Protein AF-0000000085121665 (afdb_homodimer)

InterPro domains:
  IPR007842 HEPN domain [PF05168] (8-132)
  IPR007842 HEPN domain [PS50910] (10-127)
  IPR007842 HEPN domain [SM00748] (10-127)

Organism: Pyrolobus fumarii (strain DSM 11204 / 1A) (NCBI:txid694429)

Solvent-accessible surface area (backbone atoms only — not comparable to full-atom values): 14598 Å² total; per-residue (Å²): 125,76,73,57,51,37,50,50,28,35,50,50,11,54,51,27,40,52,47,16,56,53,29,46,76,68,69,35,22,34,59,12,24,29,24,15,32,48,14,34,45,30,36,52,48,17,52,44,22,71,74,69,72,46,86,77,83,82,72,58,47,69,62,52,50,51,49,46,30,53,51,29,43,76,70,71,34,52,70,60,22,49,51,53,51,49,52,48,68,76,35,48,69,58,50,55,49,32,50,42,19,42,58,36,46,69,70,42,90,66,79,56,45,67,70,56,22,49,52,40,35,48,52,25,49,52,49,45,52,52,50,51,52,49,51,31,67,74,67,59,57,66,129,127,75,73,58,51,37,48,50,28,34,51,50,10,53,51,28,39,53,48,16,55,53,29,46,76,69,70,35,24,33,60,13,25,30,25,16,30,48,14,35,45,29,37,50,49,16,52,44,22,69,73,68,73,47,86,78,83,80,72,56,47,70,62,51,51,51,49,46,30,52,52,30,44,76,70,70,34,51,71,59,22,49,50,51,50,48,52,48,68,78,37,48,68,60,51,54,50,32,50,42,19,42,57,37,45,67,69,42,88,65,79,55,46,67,68,58,22,50,54,39,34,47,54,23,50,52,48,44,51,53,51,51,53,49,50,30,65,74,68,59,54,67,130

Structure (mmCIF, N/CA/C/O backbone):
data_AF-0000000085121665-model_v1
#
loop_
_entity.id
_entity.type
_entity.pdbx_description
1 polymer 'HEPN domain protein'
#
loop_
_atom_site.group_PDB
_atom_site.id
_atom_site.type_symbol
_atom_site.label_atom_id
_atom_site.label_alt_id
_atom_site.label_comp_id
_atom_site.label_asym_id
_atom_site.label_entity_id
_atom_site.label_seq_id
_atom_site.pdbx_PDB_ins_code
_atom_site.Cartn_x
_atom_site.Cartn_y
_atom_site.Cartn_z
_atom_site.occupancy
_atom_site.B_iso_or_equiv
_atom_site.auth_seq_id
_atom_site.auth_comp_id
_atom_site.auth_asym_id
_atom_site.auth_atom_id
_atom_site.pdbx_PDB_model_num
ATOM 1 N N . MET A 1 1 ? -17.656 -22.031 -1.003 1 43.88 1 MET A N 1
ATOM 2 C CA . MET A 1 1 ? -16.891 -20.875 -0.557 1 43.88 1 MET A CA 1
ATOM 3 C C . MET A 1 1 ? -16.797 -19.828 -1.657 1 43.88 1 MET A C 1
ATOM 5 O O . MET A 1 1 ? -16.625 -20.156 -2.83 1 43.88 1 MET A O 1
ATOM 9 N N . SER A 1 2 ? -17.422 -18.594 -1.619 1 62.03 2 SER A N 1
ATOM 10 C CA . SER A 1 2 ? -17.828 -17.875 -2.814 1 62.03 2 SER A CA 1
ATOM 11 C C . SER A 1 2 ? -16.625 -17.5 -3.676 1 62.03 2 SER A C 1
ATOM 13 O O . SER A 1 2 ? -15.586 -17.094 -3.154 1 62.03 2 SER A O 1
ATOM 15 N N . GLY A 1 3 ? -16.375 -18.281 -4.801 1 80.75 3 GLY A N 1
ATOM 16 C CA . GLY A 1 3 ? -15.398 -18.078 -5.859 1 80.75 3 GLY A CA 1
ATOM 17 C C . GLY A 1 3 ? -15.125 -16.609 -6.152 1 80.75 3 GLY A C 1
ATOM 18 O O . GLY A 1 3 ? -14.188 -16.281 -6.879 1 80.75 3 GLY A O 1
ATOM 19 N N . GLU A 1 4 ? -15.844 -15.75 -5.34 1 90.31 4 GLU A N 1
ATOM 20 C CA . GLU A 1 4 ? -15.781 -14.336 -5.664 1 90.31 4 GLU A CA 1
ATOM 21 C C . GLU A 1 4 ? -14.555 -13.68 -5.035 1 90.31 4 GLU A C 1
ATOM 23 O O . GLU A 1 4 ? -13.906 -12.828 -5.652 1 90.31 4 GLU A O 1
ATOM 28 N N . TYR A 1 5 ? -14.117 -14.172 -3.855 1 93.88 5 TYR A N 1
ATOM 29 C CA . TYR A 1 5 ? -13.039 -13.5 -3.143 1 93.88 5 TYR A CA 1
ATOM 30 C C . TYR A 1 5 ? -11.695 -13.75 -3.824 1 93.88 5 TYR A C 1
ATOM 32 O O . TYR A 1 5 ? -10.977 -12.805 -4.156 1 93.88 5 TYR A O 1
ATOM 40 N N . PRO A 1 6 ? -11.383 -15.008 -4.148 1 95.62 6 PRO A N 1
ATOM 41 C CA . PRO A 1 6 ? -10.117 -15.211 -4.855 1 95.62 6 PRO A CA 1
ATOM 42 C C . PRO A 1 6 ? -10.094 -14.547 -6.23 1 95.62 6 PRO A C 1
ATOM 44 O O . PRO A 1 6 ? -9.031 -14.125 -6.699 1 95.62 6 PRO A O 1
ATOM 47 N N . ARG A 1 7 ? -11.219 -14.477 -6.859 1 96.19 7 ARG A N 1
ATOM 48 C CA . ARG A 1 7 ? -11.297 -13.766 -8.133 1 96.19 7 ARG A CA 1
ATOM 49 C C . ARG A 1 7 ? -10.961 -12.281 -7.953 1 96.19 7 ARG A C 1
ATOM 51 O O . ARG A 1 7 ? -10.266 -11.695 -8.781 1 96.19 7 ARG A O 1
ATOM 58 N N . LEU A 1 8 ? -11.484 -11.719 -6.875 1 96.81 8 LEU A N 1
ATOM 59 C CA . LEU A 1 8 ? -11.203 -10.32 -6.57 1 96.81 8 LEU A CA 1
ATOM 60 C C . LEU A 1 8 ? -9.719 -10.117 -6.285 1 96.81 8 LEU A C 1
ATOM 62 O O . LEU A 1 8 ? -9.117 -9.148 -6.766 1 96.81 8 LEU A O 1
ATOM 66 N N . LEU A 1 9 ? -9.094 -10.977 -5.531 1 96.94 9 LEU A N 1
ATOM 67 C CA . LEU A 1 9 ? -7.664 -10.898 -5.238 1 96.94 9 LEU A CA 1
ATOM 68 C C . LEU A 1 9 ? -6.844 -10.969 -6.523 1 96.94 9 LEU A C 1
ATOM 70 O O . LEU A 1 9 ? -5.895 -10.203 -6.703 1 96.94 9 LEU A O 1
ATOM 74 N N . LYS A 1 10 ? -7.238 -11.875 -7.375 1 97.88 10 LYS A N 1
ATOM 75 C CA . LYS A 1 10 ? -6.547 -12.039 -8.656 1 97.88 10 LYS A CA 1
ATOM 76 C C . LYS A 1 10 ? -6.684 -10.789 -9.516 1 97.88 10 LYS A C 1
ATOM 78 O O . LYS A 1 10 ? -5.707 -10.328 -10.109 1 97.88 10 LYS A O 1
ATOM 83 N N . LYS A 1 11 ? -7.891 -10.32 -9.578 1 97.81 11 LYS A N 1
ATOM 84 C CA . LYS A 1 11 ? -8.133 -9.094 -10.32 1 97.81 11 LYS A CA 1
ATOM 85 C C . LYS A 1 11 ? -7.258 -7.953 -9.805 1 97.81 11 LYS A C 1
ATOM 87 O O . LYS A 1 11 ? -6.625 -7.246 -10.594 1 97.81 11 LYS A O 1
ATOM 92 N N . ARG A 1 12 ? -7.184 -7.734 -8.492 1 98 12 ARG A N 1
ATOM 93 C CA . ARG A 1 12 ? -6.352 -6.703 -7.887 1 98 12 ARG A CA 1
ATOM 94 C C . ARG A 1 12 ? -4.879 -6.934 -8.195 1 98 12 ARG A C 1
ATOM 96 O O . ARG A 1 12 ? -4.148 -5.992 -8.508 1 98 12 ARG A O 1
ATOM 103 N N . ALA A 1 13 ? -4.461 -8.172 -8.109 1 98.31 13 ALA A N 1
ATOM 104 C CA . ALA A 1 13 ? -3.07 -8.516 -8.398 1 98.31 13 ALA A CA 1
ATOM 105 C C . ALA A 1 13 ? -2.678 -8.086 -9.805 1 98.31 13 ALA A C 1
ATOM 107 O O . ALA A 1 13 ? -1.646 -7.441 -10 1 98.31 13 ALA A O 1
ATOM 108 N N . LEU A 1 14 ? -3.516 -8.43 -10.75 1 98.5 14 LEU A N 1
ATOM 109 C CA . LEU A 1 14 ? -3.217 -8.156 -12.156 1 98.5 14 LEU A CA 1
ATOM 110 C C . LEU A 1 14 ? -3.293 -6.656 -12.438 1 98.5 14 LEU A C 1
ATOM 112 O O . LEU A 1 14 ? -2.506 -6.129 -13.227 1 98.5 14 LEU A O 1
ATOM 116 N N . THR A 1 15 ? -4.227 -6.012 -11.797 1 98.44 15 THR A N 1
ATOM 117 C CA . THR A 1 15 ? -4.32 -4.559 -11.914 1 98.44 15 THR A CA 1
ATOM 118 C C . THR A 1 15 ? -3.072 -3.891 -11.344 1 98.44 15 THR A C 1
ATOM 120 O O . THR A 1 15 ? -2.545 -2.947 -11.938 1 98.44 15 THR A O 1
ATOM 123 N N . MET A 1 16 ? -2.572 -4.375 -10.219 1 98.44 16 MET A N 1
ATOM 124 C CA . MET A 1 16 ? -1.386 -3.809 -9.578 1 98.44 16 MET A CA 1
ATOM 125 C C . MET A 1 16 ? -0.135 -4.098 -10.406 1 98.44 16 MET A C 1
ATOM 127 O O . MET A 1 16 ? 0.784 -3.281 -10.453 1 98.44 16 MET A O 1
ATOM 131 N N . LEU A 1 17 ? -0.1 -5.23 -11.047 1 98.75 17 LEU A N 1
ATOM 132 C CA . LEU A 1 17 ? 1.012 -5.531 -11.945 1 98.75 17 LEU A CA 1
ATOM 133 C C . LEU A 1 17 ? 1.041 -4.562 -13.117 1 98.75 17 LEU A C 1
ATOM 135 O O . LEU A 1 17 ? 2.1 -4.031 -13.469 1 98.75 17 LEU A O 1
ATOM 139 N N . GLU A 1 18 ? -0.11 -4.371 -13.688 1 98.69 18 GLU A N 1
ATOM 140 C CA . GLU A 1 18 ? -0.215 -3.42 -14.789 1 98.69 18 GLU A CA 1
ATOM 141 C C . GLU A 1 18 ? 0.215 -2.021 -14.352 1 98.69 18 GLU A C 1
ATOM 143 O O . GLU A 1 18 ? 0.945 -1.338 -15.07 1 98.69 18 GLU A O 1
ATOM 148 N N . LEU A 1 19 ? -0.242 -1.627 -13.219 1 98.69 19 LEU A N 1
ATOM 149 C CA . LEU A 1 19 ? 0.129 -0.316 -12.695 1 98.69 19 LEU A CA 1
ATOM 150 C C . LEU A 1 19 ? 1.634 -0.231 -12.461 1 98.69 19 LEU A C 1
ATOM 152 O O . LEU A 1 19 ? 2.26 0.783 -12.781 1 98.69 19 LEU A O 1
ATOM 156 N N . ALA A 1 20 ? 2.229 -1.242 -11.898 1 98.81 20 ALA A N 1
ATOM 157 C CA . ALA A 1 20 ? 3.67 -1.263 -11.664 1 98.81 20 ALA A CA 1
ATOM 158 C C . ALA A 1 20 ? 4.438 -1.044 -12.961 1 98.81 20 ALA A C 1
ATOM 160 O O . ALA A 1 20 ? 5.414 -0.29 -12.992 1 98.81 20 ALA A O 1
ATOM 161 N N . GLU A 1 21 ? 3.998 -1.721 -13.984 1 98.81 21 GLU A N 1
ATOM 162 C CA . GLU A 1 21 ? 4.637 -1.586 -15.289 1 98.81 21 GLU A CA 1
ATOM 163 C C . GLU A 1 21 ? 4.535 -0.156 -15.805 1 98.81 21 GLU A C 1
ATOM 165 O O . GLU A 1 21 ? 5.508 0.393 -16.328 1 98.81 21 GLU A O 1
ATOM 170 N N . ARG A 1 22 ? 3.406 0.393 -15.695 1 98.69 22 ARG A N 1
ATOM 171 C CA . ARG A 1 22 ? 3.197 1.773 -16.125 1 98.69 22 ARG A CA 1
ATOM 172 C C . ARG A 1 22 ? 4.066 2.732 -15.312 1 98.69 22 ARG A C 1
ATOM 174 O O . ARG A 1 22 ? 4.691 3.635 -15.875 1 98.69 22 ARG A O 1
ATOM 181 N N . LEU A 1 23 ? 4.07 2.551 -14.016 1 98.75 23 LEU A N 1
ATOM 182 C CA . LEU A 1 23 ? 4.82 3.424 -13.109 1 98.75 23 LEU A CA 1
ATOM 183 C C . LEU A 1 23 ? 6.316 3.35 -13.406 1 98.75 23 LEU A C 1
ATOM 185 O O . LEU A 1 23 ? 7.023 4.355 -13.297 1 98.75 23 LEU A O 1
ATOM 189 N N . LEU A 1 24 ? 6.785 2.18 -13.781 1 98.75 24 LEU A N 1
ATOM 190 C CA . LEU A 1 24 ? 8.18 2.045 -14.188 1 98.75 24 LEU A CA 1
ATOM 191 C C . LEU A 1 24 ? 8.484 2.928 -15.391 1 98.75 24 LEU A C 1
ATOM 193 O O . LEU A 1 24 ? 9.5 3.629 -15.414 1 98.75 24 LEU A O 1
ATOM 197 N N . ARG A 1 25 ? 7.641 2.918 -16.344 1 98.44 25 ARG A N 1
ATOM 198 C CA . ARG A 1 25 ? 7.812 3.721 -17.547 1 98.44 25 ARG A CA 1
ATOM 199 C C . ARG A 1 25 ? 7.77 5.211 -17.234 1 98.44 25 ARG A C 1
ATOM 201 O O . ARG A 1 25 ? 8.367 6.023 -17.938 1 98.44 25 ARG A O 1
ATOM 208 N N . GLU A 1 26 ? 7.109 5.574 -16.172 1 98.25 26 GLU A N 1
ATOM 209 C CA . GLU A 1 26 ? 6.98 6.961 -15.75 1 98.25 26 GLU A CA 1
ATOM 210 C C . GLU A 1 26 ? 8.094 7.344 -14.773 1 98.25 26 GLU A C 1
ATOM 212 O O . GLU A 1 26 ? 8.047 8.406 -14.156 1 98.25 26 GLU A O 1
ATOM 217 N N . ASN A 1 27 ? 9.039 6.461 -14.539 1 98.19 27 ASN A N 1
ATOM 218 C CA . ASN A 1 27 ? 10.203 6.664 -13.68 1 98.19 27 ASN A CA 1
ATOM 219 C C . ASN A 1 27 ? 9.805 6.82 -12.219 1 98.19 27 ASN A C 1
ATOM 221 O O . ASN A 1 27 ? 10.438 7.57 -11.477 1 98.19 27 ASN A O 1
ATOM 225 N N . LYS A 1 28 ? 8.656 6.266 -11.828 1 98.38 28 LYS A N 1
ATOM 226 C CA 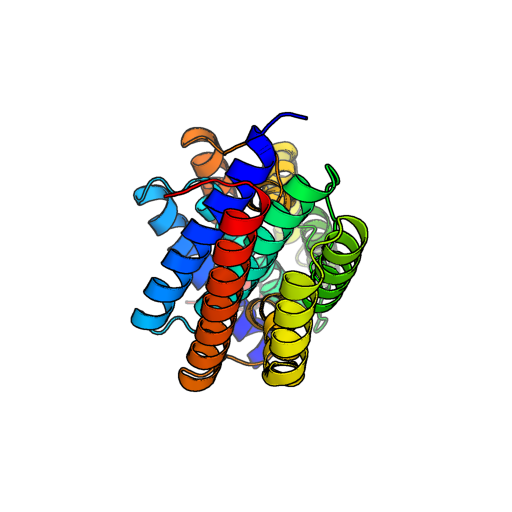. LYS A 1 28 ? 8.227 6.191 -10.43 1 98.38 28 LYS A CA 1
ATOM 227 C C . LYS A 1 28 ? 8.656 4.871 -9.797 1 98.38 28 LYS A C 1
ATOM 229 O O . LYS A 1 28 ? 7.82 3.998 -9.555 1 98.38 28 LYS A O 1
ATOM 234 N N . TYR A 1 29 ? 9.859 4.797 -9.375 1 98.56 29 TYR A N 1
ATOM 235 C CA . TYR A 1 29 ? 10.5 3.521 -9.07 1 98.56 29 TYR A CA 1
ATOM 236 C C . TYR A 1 29 ? 10.008 2.975 -7.73 1 98.56 29 TYR A C 1
ATOM 238 O O . TYR A 1 29 ? 9.758 1.775 -7.598 1 98.56 29 TYR A O 1
ATOM 246 N N . ASP A 1 30 ? 9.867 3.801 -6.699 1 98.25 30 ASP A N 1
ATOM 247 C CA . ASP A 1 30 ? 9.359 3.34 -5.414 1 98.25 30 ASP A CA 1
ATOM 248 C C . ASP A 1 30 ? 7.945 2.775 -5.559 1 98.25 30 ASP A C 1
ATOM 250 O O . ASP A 1 30 ? 7.637 1.715 -5.012 1 98.25 30 ASP A O 1
ATOM 254 N N . LEU A 1 31 ? 7.102 3.477 -6.293 1 98.62 31 LEU A N 1
ATOM 255 C CA . LEU A 1 31 ? 5.73 3.027 -6.512 1 98.62 31 LEU A CA 1
ATOM 256 C C . LEU A 1 31 ? 5.703 1.747 -7.34 1 98.62 31 LEU A C 1
ATOM 258 O O . LEU A 1 31 ? 4.832 0.895 -7.145 1 98.62 31 LEU A O 1
ATOM 262 N N . THR A 1 32 ? 6.664 1.656 -8.289 1 98.75 32 THR A N 1
ATOM 263 C CA . THR A 1 32 ? 6.805 0.419 -9.047 1 98.75 32 THR A CA 1
ATOM 264 C C . THR A 1 32 ? 7.02 -0.768 -8.117 1 98.75 32 THR A C 1
ATOM 266 O O . THR A 1 32 ? 6.324 -1.779 -8.219 1 98.75 32 THR A O 1
ATOM 269 N N . VAL A 1 33 ? 7.922 -0.582 -7.227 1 98.69 33 VAL A N 1
ATOM 270 C CA . VAL A 1 33 ? 8.289 -1.657 -6.312 1 98.69 33 VAL A CA 1
ATOM 271 C C . VAL A 1 33 ? 7.117 -1.983 -5.395 1 98.69 33 VAL A C 1
ATOM 273 O O . VAL A 1 33 ? 6.801 -3.154 -5.172 1 98.69 33 VAL A O 1
ATOM 276 N N . LEU A 1 34 ? 6.422 -0.999 -4.867 1 97.94 34 LEU A N 1
ATOM 277 C CA . LEU A 1 34 ? 5.254 -1.179 -4.008 1 97.94 34 LEU A CA 1
ATOM 278 C C . LEU A 1 34 ? 4.203 -2.039 -4.699 1 97.94 34 LEU A C 1
ATOM 280 O O . LEU A 1 34 ? 3.744 -3.037 -4.137 1 97.94 34 LEU A O 1
ATOM 284 N N . HIS A 1 35 ? 3.932 -1.696 -5.891 1 98.5 35 HIS A N 1
ATOM 285 C CA . HIS A 1 35 ? 2.844 -2.375 -6.586 1 98.5 35 HIS A CA 1
ATOM 286 C C . HIS A 1 35 ? 3.281 -3.748 -7.086 1 98.5 35 HIS A C 1
ATOM 288 O O . HIS A 1 35 ? 2.465 -4.668 -7.18 1 98.5 35 HIS A O 1
ATOM 294 N N . ALA A 1 36 ? 4.578 -3.881 -7.438 1 98.69 36 ALA A N 1
ATOM 295 C CA . ALA A 1 36 ? 5.09 -5.199 -7.793 1 98.69 36 ALA A CA 1
ATOM 296 C C . ALA A 1 36 ? 4.938 -6.18 -6.633 1 98.69 36 ALA A C 1
ATOM 298 O O . ALA A 1 36 ? 4.539 -7.328 -6.832 1 98.69 36 ALA A O 1
ATOM 299 N N . GLU A 1 37 ? 5.277 -5.715 -5.48 1 98.25 37 GLU A N 1
ATOM 300 C CA . GLU A 1 37 ? 5.141 -6.562 -4.301 1 98.25 37 GLU A CA 1
ATOM 301 C C . GLU A 1 37 ? 3.686 -6.969 -4.078 1 98.25 37 GLU A C 1
ATOM 303 O O . GLU A 1 37 ? 3.389 -8.148 -3.881 1 98.25 37 GLU A O 1
ATOM 308 N N . TYR A 1 38 ? 2.756 -5.996 -4.145 1 97.31 38 TYR A N 1
ATOM 309 C CA . TYR A 1 38 ? 1.34 -6.281 -3.943 1 97.31 38 TYR A CA 1
ATOM 310 C C . TYR A 1 38 ? 0.824 -7.25 -5 1 97.31 38 TYR A C 1
ATOM 312 O O . TYR A 1 38 ? 0.054 -8.164 -4.691 1 97.31 38 TYR A O 1
ATOM 320 N N . ALA A 1 39 ? 1.249 -7.016 -6.242 1 98.19 39 ALA A N 1
ATOM 321 C CA . ALA A 1 39 ? 0.798 -7.883 -7.328 1 98.19 39 ALA A CA 1
ATOM 322 C C . ALA A 1 39 ? 1.15 -9.344 -7.051 1 98.19 39 ALA A C 1
ATOM 324 O O . ALA A 1 39 ? 0.287 -10.219 -7.117 1 98.19 39 ALA A O 1
ATOM 325 N N . ALA A 1 40 ? 2.404 -9.57 -6.695 1 98.31 40 ALA A N 1
ATOM 326 C CA . ALA A 1 40 ? 2.877 -10.93 -6.441 1 98.31 40 ALA A CA 1
ATOM 327 C C . ALA A 1 40 ? 2.174 -11.539 -5.23 1 98.31 40 ALA A C 1
ATOM 329 O O . ALA A 1 40 ? 1.711 -12.68 -5.285 1 98.31 40 ALA A O 1
ATOM 330 N N . GLN A 1 41 ? 2.051 -10.828 -4.191 1 97.69 41 GLN A N 1
ATOM 331 C CA . GLN A 1 41 ? 1.448 -11.281 -2.941 1 97.69 41 GLN A CA 1
ATOM 332 C C . GLN A 1 41 ? -0.023 -11.641 -3.139 1 97.69 41 GLN A C 1
ATOM 334 O O . GLN A 1 41 ? -0.474 -12.703 -2.705 1 97.69 41 GLN A O 1
ATOM 339 N N . LEU A 1 42 ? -0.763 -10.766 -3.807 1 97.25 42 LEU A N 1
ATOM 340 C CA . LEU A 1 42 ? -2.205 -10.945 -3.941 1 97.25 42 LEU A CA 1
ATOM 341 C C . LEU A 1 42 ? -2.523 -12.102 -4.887 1 97.25 42 LEU A C 1
ATOM 343 O O . LEU A 1 42 ? -3.5 -12.828 -4.684 1 97.25 42 LEU A O 1
ATOM 347 N N . TYR A 1 43 ? -1.704 -12.258 -5.996 1 98.38 43 TYR A N 1
ATOM 348 C CA . TYR A 1 43 ? -1.928 -13.406 -6.859 1 98.38 43 TYR A CA 1
ATOM 349 C C . TYR A 1 43 ? -1.705 -14.711 -6.094 1 98.38 43 TYR A C 1
ATOM 351 O O . TYR A 1 43 ? -2.494 -15.648 -6.215 1 98.38 43 TYR A O 1
ATOM 359 N N . LEU A 1 44 ? -0.66 -14.734 -5.363 1 98.25 44 LEU A N 1
ATOM 360 C CA . LEU A 1 44 ? -0.331 -15.906 -4.551 1 98.25 44 LEU A CA 1
ATOM 361 C C . LEU A 1 44 ? -1.449 -16.203 -3.561 1 98.25 44 LEU A C 1
ATOM 363 O O . LEU A 1 44 ? -1.866 -17.359 -3.422 1 98.25 44 LEU A O 1
ATOM 367 N N . LYS A 1 45 ? -1.962 -15.234 -2.904 1 97.5 45 LYS A N 1
ATOM 368 C CA . LYS A 1 45 ? -3.043 -15.406 -1.938 1 97.5 45 LYS A CA 1
ATOM 369 C C . LYS A 1 45 ? -4.316 -15.898 -2.621 1 97.5 45 LYS A C 1
ATOM 371 O O . LYS A 1 45 ? -5.07 -16.688 -2.047 1 97.5 45 LYS A O 1
ATOM 376 N N . SER A 1 46 ? -4.562 -15.328 -3.795 1 97.25 46 SER A N 1
ATOM 377 C CA . SER A 1 46 ? -5.707 -15.805 -4.562 1 97.25 46 SER A CA 1
ATOM 378 C C . SER A 1 46 ? -5.625 -17.297 -4.812 1 97.25 46 SER A C 1
ATOM 380 O O . SER A 1 46 ? -6.582 -18.031 -4.559 1 97.25 46 SER A O 1
ATOM 382 N N . LEU A 1 47 ? -4.477 -17.766 -5.266 1 97.31 47 LEU A N 1
ATOM 383 C CA . LEU A 1 47 ? -4.277 -19.172 -5.562 1 97.31 47 LEU A CA 1
ATOM 384 C C . LEU A 1 47 ? -4.391 -20.016 -4.297 1 97.31 47 LEU A C 1
ATOM 386 O O . LEU A 1 47 ? -5.07 -21.047 -4.293 1 97.31 47 LEU A O 1
ATOM 390 N N . LEU A 1 48 ? -3.771 -19.609 -3.223 1 96.88 48 LEU A N 1
ATOM 391 C CA . LEU A 1 48 ? -3.824 -20.328 -1.956 1 96.88 48 LEU A CA 1
ATOM 392 C C . LEU A 1 48 ? -5.258 -20.438 -1.452 1 96.88 48 LEU A C 1
ATOM 394 O O . LEU A 1 48 ? -5.672 -21.484 -0.964 1 96.88 48 LEU A O 1
ATOM 398 N N . TYR A 1 49 ? -5.973 -19.344 -1.547 1 96.5 49 TYR A N 1
ATOM 399 C CA . TYR A 1 49 ? -7.371 -19.359 -1.132 1 96.5 49 TYR A CA 1
ATOM 400 C C . TYR A 1 49 ? -8.164 -20.391 -1.925 1 96.5 49 TYR A C 1
ATOM 402 O O . TYR A 1 49 ? -8.977 -21.125 -1.361 1 96.5 49 TYR A O 1
ATOM 410 N N . ARG A 1 50 ? -7.891 -20.422 -3.193 1 95.5 50 ARG A N 1
ATOM 411 C CA . ARG A 1 50 ? -8.617 -21.375 -4.039 1 95.5 50 ARG A CA 1
ATOM 412 C C . ARG A 1 50 ? -8.258 -22.812 -3.676 1 95.5 50 ARG A C 1
ATOM 414 O O . ARG A 1 50 ? -9.102 -23.703 -3.787 1 95.5 50 ARG A O 1
ATOM 421 N N . LEU A 1 51 ? -7.102 -23 -3.277 1 95.56 51 LEU A N 1
ATOM 422 C CA . LEU A 1 51 ? -6.625 -24.344 -2.967 1 95.56 51 LEU A CA 1
ATOM 423 C C . LEU A 1 51 ? -7.066 -24.766 -1.569 1 95.56 51 LEU A C 1
ATOM 425 O O . LEU A 1 51 ? -7.363 -25.938 -1.336 1 95.56 51 LEU A O 1
ATOM 429 N N . THR A 1 52 ? -7.117 -23.828 -0.628 1 94.62 52 THR A N 1
ATOM 430 C CA . THR A 1 52 ? -7.254 -24.219 0.771 1 94.62 52 THR A CA 1
ATOM 431 C C . THR A 1 52 ? -8.5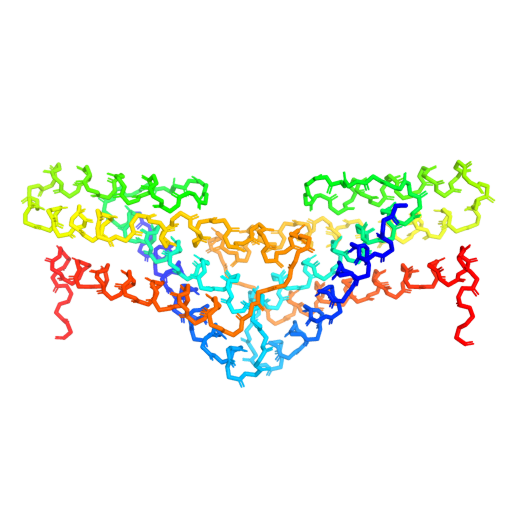86 -23.734 1.342 1 94.62 52 THR A C 1
ATOM 433 O O . THR A 1 52 ? -9.023 -24.219 2.391 1 94.62 52 THR A O 1
ATOM 436 N N . GLY A 1 53 ? -9.18 -22.734 0.712 1 92.94 53 GLY A N 1
ATOM 437 C CA . GLY A 1 53 ? -10.391 -22.109 1.245 1 92.94 53 GLY A CA 1
ATOM 438 C C . GLY A 1 53 ? -10.117 -21.172 2.402 1 92.94 53 GLY A C 1
ATOM 439 O O . GLY A 1 53 ? -11.055 -20.672 3.035 1 92.94 53 GLY A O 1
ATOM 440 N N . GLU A 1 54 ? -8.844 -20.891 2.633 1 91.75 54 GLU A N 1
ATOM 441 C CA . GLU A 1 54 ? -8.461 -20.094 3.793 1 91.75 54 GLU A CA 1
ATOM 442 C C . GLU A 1 54 ? -7.879 -18.75 3.371 1 91.75 54 GLU A C 1
ATOM 444 O O . GLU A 1 54 ? -7.145 -18.672 2.385 1 91.75 54 GLU A O 1
ATOM 449 N N . GLU A 1 55 ? -8.344 -17.781 4.098 1 89.75 55 GLU A N 1
ATOM 450 C CA . GLU A 1 55 ? -7.738 -16.469 3.928 1 89.75 55 GLU A CA 1
ATOM 451 C C . GLU A 1 55 ? -6.43 -16.359 4.703 1 89.75 55 GLU A C 1
ATOM 453 O O . GLU A 1 55 ? -6.367 -16.719 5.879 1 89.75 55 GLU A O 1
ATOM 458 N N . HIS A 1 56 ? -5.453 -16.016 4.074 1 83.31 56 HIS A N 1
ATOM 459 C CA . HIS A 1 56 ? -4.152 -15.875 4.723 1 83.31 56 HIS A CA 1
ATOM 460 C C . HIS A 1 56 ? -3.816 -14.414 4.969 1 83.31 56 HIS A C 1
ATOM 462 O O . HIS A 1 56 ? -3.926 -13.586 4.062 1 83.31 56 HIS A O 1
ATOM 468 N N . ARG A 1 57 ? -3.477 -14.227 6.211 1 77 57 ARG A N 1
ATOM 469 C CA . ARG A 1 57 ? -3.119 -12.875 6.633 1 77 57 ARG A CA 1
ATOM 470 C C . ARG A 1 57 ? -1.608 -12.672 6.605 1 77 57 ARG A C 1
ATOM 472 O O . ARG A 1 57 ? -0.846 -13.633 6.707 1 77 57 ARG A O 1
ATOM 479 N N . GLY A 1 58 ? -1.139 -11.531 6.305 1 74.94 58 GLY A N 1
ATOM 480 C CA . GLY A 1 58 ? 0.278 -11.203 6.281 1 74.94 58 GLY A CA 1
ATOM 481 C C . GLY A 1 58 ? 0.804 -10.93 4.887 1 74.94 58 GLY A C 1
ATOM 482 O O . GLY A 1 58 ? 0.119 -11.195 3.896 1 74.94 58 GLY A O 1
ATOM 483 N N . HIS A 1 59 ? 1.992 -10.438 4.898 1 77.75 59 HIS A N 1
ATOM 484 C CA . HIS A 1 59 ? 2.543 -10 3.621 1 77.75 59 HIS A CA 1
ATOM 485 C C . HIS A 1 59 ? 3.855 -10.711 3.314 1 77.75 59 HIS A C 1
ATOM 487 O O . HIS A 1 59 ? 4.586 -10.32 2.402 1 77.75 59 HIS A O 1
ATOM 493 N N . ASN A 1 60 ? 4.105 -11.805 3.988 1 91.06 60 ASN A N 1
ATOM 494 C CA . ASN A 1 60 ? 5.387 -12.477 3.787 1 91.06 60 ASN A CA 1
ATOM 495 C C . ASN A 1 60 ? 5.328 -13.453 2.611 1 91.06 60 ASN A C 1
ATOM 497 O O . ASN A 1 60 ? 4.957 -14.609 2.777 1 91.06 60 ASN A O 1
ATOM 501 N N . ILE A 1 61 ? 5.855 -13.055 1.498 1 96.75 61 ILE A N 1
ATOM 502 C CA . ILE A 1 61 ? 5.742 -13.758 0.225 1 96.75 61 ILE A CA 1
ATOM 503 C C . ILE A 1 61 ? 6.398 -15.133 0.335 1 96.75 61 ILE A C 1
ATOM 505 O O . ILE A 1 61 ? 5.82 -16.141 -0.09 1 96.75 61 ILE A O 1
ATOM 509 N N . ARG A 1 62 ? 7.59 -15.211 0.933 1 96.44 62 ARG A N 1
ATOM 510 C CA . ARG A 1 62 ? 8.312 -16.469 0.998 1 96.44 62 ARG A CA 1
ATOM 511 C C . ARG A 1 62 ? 7.582 -17.484 1.885 1 96.44 62 ARG A C 1
ATOM 513 O O . ARG A 1 62 ? 7.531 -18.672 1.571 1 96.44 62 ARG A O 1
ATOM 520 N N . ALA A 1 63 ? 7.02 -17.031 2.971 1 95.88 63 ALA A N 1
ATOM 521 C CA . ALA A 1 63 ? 6.227 -17.922 3.824 1 95.88 63 ALA A CA 1
ATOM 522 C C . ALA A 1 63 ? 4.992 -18.422 3.086 1 95.88 63 ALA A C 1
ATOM 524 O O . ALA A 1 63 ? 4.617 -19.594 3.225 1 95.88 63 ALA A O 1
ATOM 525 N N . LEU A 1 64 ? 4.371 -17.594 2.336 1 96.94 64 LEU A N 1
ATOM 526 C CA . LEU A 1 64 ? 3.193 -17.969 1.565 1 96.94 64 LEU A CA 1
ATOM 527 C C . LEU A 1 64 ? 3.557 -18.984 0.48 1 96.94 64 LEU A C 1
ATOM 529 O O . LEU A 1 64 ? 2.777 -19.891 0.188 1 96.94 64 LEU A O 1
ATOM 533 N N . LEU A 1 65 ? 4.73 -18.734 -0.13 1 98 65 LEU A N 1
ATOM 534 C CA . LEU A 1 65 ? 5.191 -19.703 -1.128 1 98 65 LEU A CA 1
ATOM 535 C C . LEU A 1 65 ? 5.449 -21.062 -0.493 1 98 65 LEU A C 1
ATOM 537 O O . LEU A 1 65 ? 5.16 -22.094 -1.099 1 98 65 LEU A O 1
ATOM 541 N N . ALA A 1 66 ? 6.012 -21.078 0.708 1 97.62 66 ALA A N 1
ATOM 542 C CA . ALA A 1 66 ? 6.215 -22.328 1.427 1 97.62 66 ALA A CA 1
ATOM 543 C C . ALA A 1 66 ? 4.887 -23.031 1.691 1 97.62 66 ALA A C 1
ATOM 545 O O . ALA A 1 66 ? 4.781 -24.25 1.545 1 97.62 66 ALA A O 1
ATOM 546 N N . LEU A 1 67 ? 3.932 -22.266 2.1 1 96.94 67 LEU A N 1
ATOM 547 C CA . LEU A 1 67 ? 2.596 -22.812 2.318 1 96.94 67 LEU A CA 1
ATOM 548 C C . LEU A 1 67 ? 2.029 -23.391 1.028 1 96.94 67 LEU A C 1
ATOM 550 O O . LEU A 1 67 ? 1.369 -24.438 1.053 1 96.94 67 LEU A O 1
ATOM 554 N N . LEU A 1 68 ? 2.236 -22.703 -0.113 1 98 68 LEU A N 1
ATOM 555 C CA . LEU A 1 68 ? 1.779 -23.203 -1.405 1 98 68 LEU A CA 1
ATOM 556 C C . LEU A 1 68 ? 2.398 -24.562 -1.71 1 98 68 LEU A C 1
ATOM 558 O O . LEU A 1 68 ? 1.702 -25.484 -2.15 1 98 68 LEU A O 1
ATOM 562 N N . VAL A 1 69 ? 3.715 -24.641 -1.468 1 98.62 69 VAL A N 1
ATOM 563 C CA . VAL A 1 69 ? 4.418 -25.906 -1.701 1 98.62 69 VAL A CA 1
ATOM 564 C C . VAL A 1 69 ? 3.771 -27.016 -0.88 1 98.62 69 VAL A C 1
ATOM 566 O O . VAL A 1 69 ? 3.445 -28.078 -1.412 1 98.62 69 VAL A O 1
ATOM 569 N N . GLU A 1 70 ? 3.6 -26.766 0.406 1 98.19 70 GLU A N 1
ATOM 570 C CA . GLU A 1 70 ? 2.988 -27.734 1.296 1 98.19 70 GLU A CA 1
ATOM 571 C C . GLU A 1 70 ? 1.597 -28.141 0.812 1 98.19 70 GLU A C 1
ATOM 573 O O . GLU A 1 70 ? 1.239 -29.312 0.827 1 98.19 70 GLU A O 1
ATOM 578 N N . THR A 1 71 ? 0.807 -27.156 0.436 1 97.69 71 THR A N 1
ATOM 579 C CA . THR A 1 71 ? -0.558 -27.391 -0.029 1 97.69 71 THR A CA 1
ATOM 580 C C . THR A 1 71 ? -0.566 -28.25 -1.288 1 97.69 71 THR A C 1
ATOM 582 O O . THR A 1 71 ? -1.347 -29.188 -1.392 1 97.69 71 THR A O 1
ATOM 585 N N . LEU A 1 72 ? 0.33 -27.922 -2.25 1 98.12 72 LEU A N 1
ATOM 586 C CA . LEU A 1 72 ? 0.419 -28.688 -3.49 1 98.12 72 LEU A CA 1
ATOM 587 C C . LEU A 1 72 ? 0.811 -30.125 -3.211 1 98.12 72 LEU A C 1
ATOM 589 O O . LEU A 1 72 ? 0.244 -31.062 -3.797 1 98.12 72 LEU A O 1
ATOM 593 N N . GLU A 1 73 ? 1.739 -30.297 -2.336 1 97.69 73 GLU A N 1
ATOM 594 C CA . GLU A 1 73 ? 2.154 -31.641 -1.963 1 97.69 73 GLU A CA 1
ATOM 595 C C . GLU A 1 73 ? 0.998 -32.406 -1.345 1 97.69 73 GLU A C 1
ATOM 597 O O . GLU A 1 73 ? 0.791 -33.594 -1.668 1 97.69 73 GLU A O 1
ATOM 602 N N . GLY A 1 74 ? 0.364 -31.766 -0.427 1 96.69 74 GLY A N 1
ATOM 603 C CA . GLY A 1 74 ? -0.775 -32.406 0.218 1 96.69 74 GLY A CA 1
ATOM 604 C C . GLY A 1 74 ? -1.859 -32.812 -0.759 1 96.69 74 GLY A C 1
ATOM 605 O O . GLY A 1 74 ? -2.611 -33.75 -0.498 1 96.69 74 GLY A O 1
ATOM 606 N N . GLU A 1 75 ? -1.944 -32.156 -1.884 1 95.19 75 GLU A N 1
ATOM 607 C CA . GLU A 1 75 ? -2.955 -32.438 -2.898 1 95.19 75 GLU A CA 1
ATOM 608 C C . GLU A 1 75 ? -2.393 -33.344 -4.008 1 95.19 75 GLU A C 1
ATOM 610 O O . GLU A 1 75 ? -3.014 -33.469 -5.062 1 95.19 75 GLU A O 1
ATOM 615 N N . ASN A 1 76 ? -1.19 -33.812 -3.82 1 95.75 76 ASN A N 1
ATOM 616 C CA . ASN A 1 76 ? -0.514 -34.781 -4.695 1 95.75 76 ASN A CA 1
ATOM 617 C C . ASN A 1 76 ? -0.093 -34.125 -6.008 1 95.75 76 ASN A C 1
ATOM 619 O O . ASN A 1 76 ? -0.16 -34.75 -7.066 1 95.75 76 ASN A O 1
ATOM 623 N N . PHE A 1 77 ? 0.181 -32.812 -5.961 1 96.62 77 PHE A N 1
ATOM 624 C CA . PHE A 1 77 ? 0.806 -32.094 -7.07 1 96.62 77 PHE A CA 1
ATOM 625 C C . PHE A 1 77 ? 2.303 -31.938 -6.836 1 96.62 77 PHE A C 1
ATOM 627 O O . PHE A 1 77 ? 2.814 -30.812 -6.812 1 96.62 77 PHE A O 1
ATOM 634 N N . GLU A 1 78 ? 2.963 -33 -6.809 1 97.56 78 GLU A N 1
ATOM 635 C CA . GLU A 1 78 ? 4.371 -33 -6.422 1 97.56 78 GLU A CA 1
ATOM 636 C C . GLU A 1 78 ? 5.23 -32.25 -7.441 1 97.56 78 GLU A C 1
ATOM 638 O O . GLU A 1 78 ? 6.152 -31.531 -7.07 1 97.56 78 GLU A O 1
ATOM 643 N N . THR A 1 79 ? 4.98 -32.469 -8.688 1 97.94 79 THR A N 1
ATOM 644 C CA . THR A 1 79 ? 5.758 -31.828 -9.742 1 97.94 79 THR A CA 1
ATOM 645 C C . THR A 1 79 ? 5.617 -30.312 -9.656 1 97.94 79 THR A C 1
ATOM 647 O O . THR A 1 79 ? 6.609 -29.578 -9.781 1 97.94 79 THR A O 1
ATOM 650 N N . LEU A 1 80 ? 4.426 -29.859 -9.43 1 98.19 80 LEU A N 1
ATOM 651 C CA . LEU A 1 80 ? 4.176 -28.438 -9.297 1 98.19 80 LEU A CA 1
ATOM 652 C C . LEU A 1 80 ? 4.844 -27.875 -8.039 1 98.19 80 LEU A C 1
ATOM 654 O O . LEU A 1 80 ? 5.41 -26.781 -8.062 1 98.19 80 LEU A O 1
ATOM 658 N N . ALA A 1 81 ? 4.77 -28.594 -6.953 1 98.56 81 ALA A N 1
ATOM 659 C CA . ALA A 1 81 ? 5.449 -28.203 -5.723 1 98.56 81 ALA A CA 1
ATOM 660 C C . ALA A 1 81 ? 6.949 -28.031 -5.953 1 98.56 81 ALA A C 1
ATOM 662 O O . ALA A 1 81 ? 7.551 -27.062 -5.48 1 98.56 81 ALA A O 1
ATOM 663 N N . ASP A 1 82 ? 7.48 -28.953 -6.719 1 98.5 82 ASP A N 1
ATOM 664 C CA . ASP A 1 82 ? 8.906 -28.906 -7.02 1 98.5 82 ASP A CA 1
ATOM 665 C C . ASP A 1 82 ? 9.258 -27.672 -7.852 1 98.5 82 ASP A C 1
ATOM 667 O O . ASP A 1 82 ? 10.328 -27.094 -7.68 1 98.5 82 ASP A O 1
ATOM 671 N N . GLU A 1 83 ? 8.414 -27.312 -8.781 1 98.44 83 GLU A N 1
ATOM 672 C CA . GLU A 1 83 ? 8.625 -26.125 -9.586 1 98.44 83 GLU A CA 1
ATOM 673 C C . GLU A 1 83 ? 8.68 -24.875 -8.711 1 98.44 83 GLU A C 1
ATOM 675 O O . GLU A 1 83 ? 9.523 -24 -8.914 1 98.44 83 GLU A O 1
ATOM 680 N N . VAL A 1 84 ? 7.762 -24.797 -7.719 1 98.81 84 VAL A N 1
ATOM 681 C CA . VAL A 1 84 ? 7.742 -23.656 -6.809 1 98.81 84 VAL A CA 1
ATOM 682 C C . VAL A 1 84 ? 9.023 -23.641 -5.969 1 98.81 84 VAL A C 1
ATOM 684 O O . VAL A 1 84 ? 9.641 -22.594 -5.789 1 98.81 84 VAL A O 1
ATOM 687 N N . ARG A 1 85 ? 9.445 -24.828 -5.523 1 98.56 85 ARG A N 1
ATOM 688 C CA . ARG A 1 85 ? 10.664 -24.938 -4.738 1 98.56 85 ARG A CA 1
ATOM 689 C C . ARG A 1 85 ? 11.867 -24.438 -5.535 1 98.56 85 ARG A C 1
ATOM 691 O O . ARG A 1 85 ? 12.703 -23.688 -5.012 1 98.56 85 ARG A O 1
ATOM 698 N N . ARG A 1 86 ? 11.922 -24.844 -6.715 1 98.56 86 ARG A N 1
ATOM 699 C CA . ARG A 1 86 ? 13.023 -24.453 -7.574 1 98.56 86 ARG A CA 1
ATOM 700 C C . ARG A 1 86 ? 13.016 -22.938 -7.816 1 98.56 86 ARG A C 1
ATOM 702 O O . ARG A 1 86 ? 14.062 -22.297 -7.797 1 98.56 86 ARG A O 1
ATOM 709 N N . PHE A 1 87 ? 11.859 -22.438 -8.102 1 98.75 87 PHE A N 1
ATOM 710 C CA . PHE A 1 87 ? 11.719 -21.016 -8.305 1 98.75 87 PHE A CA 1
ATOM 711 C C . PHE A 1 87 ? 12.219 -20.234 -7.094 1 98.75 87 PHE A C 1
ATOM 713 O O . PHE A 1 87 ? 12.977 -19.266 -7.238 1 98.75 87 PHE A O 1
ATOM 720 N N . VAL A 1 88 ? 11.789 -20.609 -5.852 1 98.5 88 VAL A N 1
ATOM 721 C CA . VAL A 1 88 ? 12.18 -19.938 -4.617 1 98.5 88 VAL A CA 1
ATOM 722 C C . VAL A 1 88 ? 13.688 -20.047 -4.426 1 98.5 88 VAL A C 1
ATOM 724 O O . VAL A 1 88 ? 14.352 -19.062 -4.109 1 98.5 88 VAL A O 1
ATOM 727 N N . ALA A 1 89 ? 14.227 -21.25 -4.656 1 98.19 89 ALA A N 1
ATOM 728 C CA . ALA A 1 89 ? 15.656 -21.484 -4.477 1 98.19 89 ALA A CA 1
ATOM 729 C C . ALA A 1 89 ? 16.484 -20.625 -5.426 1 98.19 89 ALA A C 1
ATOM 731 O O . ALA A 1 89 ? 17.531 -20.094 -5.047 1 98.19 89 ALA A O 1
ATOM 732 N N . SER A 1 90 ? 16.047 -20.438 -6.617 1 98.38 90 SER A N 1
ATOM 733 C CA . SER A 1 90 ? 16.797 -19.734 -7.652 1 98.38 90 SER A CA 1
ATOM 734 C C . SER A 1 90 ? 16.672 -18.219 -7.473 1 98.38 90 SER A C 1
ATOM 736 O O . SER A 1 90 ? 17.453 -17.453 -8.055 1 98.38 90 SER A O 1
ATOM 738 N N . ASN A 1 91 ? 15.672 -17.766 -6.641 1 98.31 91 ASN A N 1
ATOM 739 C CA . ASN A 1 91 ? 15.398 -16.328 -6.559 1 98.31 91 ASN A CA 1
ATOM 740 C C . ASN A 1 91 ? 15.336 -15.859 -5.109 1 98.31 91 ASN A C 1
ATOM 742 O O . ASN A 1 91 ? 14.664 -14.875 -4.809 1 98.31 91 ASN A O 1
ATOM 746 N N . ARG A 1 92 ? 15.977 -16.562 -4.25 1 96.94 92 ARG A N 1
ATOM 747 C CA . ARG A 1 92 ? 15.867 -16.328 -2.812 1 96.94 92 ARG A CA 1
ATOM 748 C C . ARG A 1 92 ? 16.125 -14.867 -2.469 1 96.94 92 ARG A C 1
ATOM 750 O O . ARG A 1 92 ? 15.336 -14.258 -1.734 1 96.94 92 ARG A O 1
ATOM 757 N N . ARG A 1 93 ? 17.188 -14.273 -2.932 1 96.69 93 ARG A N 1
ATOM 758 C CA . ARG A 1 93 ? 17.562 -12.906 -2.592 1 96.69 93 ARG A CA 1
ATOM 759 C C . ARG A 1 93 ? 16.562 -11.898 -3.133 1 96.69 93 ARG A C 1
ATOM 761 O O . ARG A 1 93 ? 16.156 -10.977 -2.426 1 96.69 93 ARG A O 1
ATOM 768 N N . LEU A 1 94 ? 16.172 -12.023 -4.371 1 97.38 94 LEU A N 1
ATOM 769 C CA . LEU A 1 94 ? 15.227 -11.109 -5 1 97.38 94 LEU A CA 1
ATOM 770 C C . LEU A 1 94 ? 13.859 -11.203 -4.332 1 97.38 94 LEU A C 1
ATOM 772 O O . LEU A 1 94 ? 13.172 -10.188 -4.168 1 97.38 94 LEU A O 1
ATOM 776 N N . LEU A 1 95 ? 13.5 -12.414 -3.971 1 97.75 95 LEU A N 1
ATOM 777 C CA . LEU A 1 95 ? 12.227 -12.594 -3.279 1 97.75 95 LEU A CA 1
ATOM 778 C C . LEU A 1 95 ? 12.258 -11.93 -1.907 1 97.75 95 LEU A C 1
ATOM 780 O O . LEU A 1 95 ? 11.258 -11.336 -1.477 1 97.75 95 LEU A O 1
ATOM 784 N N . ALA A 1 96 ? 13.367 -12.062 -1.231 1 96.75 96 ALA A N 1
ATOM 785 C CA . ALA A 1 96 ? 13.523 -11.391 0.059 1 96.75 96 ALA A CA 1
ATOM 786 C C . ALA A 1 96 ? 13.422 -9.875 -0.089 1 96.75 96 ALA A C 1
ATOM 788 O O . ALA A 1 96 ? 12.805 -9.211 0.742 1 96.75 96 ALA A O 1
ATOM 789 N N . GLU A 1 97 ? 14.023 -9.359 -1.104 1 96.69 97 GLU A N 1
ATOM 790 C CA . GLU A 1 97 ? 13.953 -7.926 -1.369 1 96.69 97 GLU A CA 1
ATOM 791 C C . GLU A 1 97 ? 12.531 -7.508 -1.748 1 96.69 97 GLU A C 1
ATOM 793 O O . GLU A 1 97 ? 12.055 -6.461 -1.311 1 96.69 97 GLU A O 1
ATOM 798 N N . LEU A 1 98 ? 11.891 -8.258 -2.576 1 97.5 98 LEU A N 1
ATOM 799 C CA . LEU A 1 98 ? 10.516 -7.969 -2.977 1 97.5 98 LEU A CA 1
ATOM 800 C C . LEU A 1 98 ? 9.594 -7.922 -1.765 1 97.5 98 LEU A C 1
ATOM 802 O O . LEU A 1 98 ? 8.75 -7.027 -1.655 1 97.5 98 LEU A O 1
ATOM 806 N N . GLU A 1 99 ? 9.797 -8.836 -0.846 1 95 99 GLU A N 1
ATOM 807 C CA . GLU A 1 99 ? 8.977 -8.93 0.357 1 95 99 GLU A CA 1
ATOM 808 C C . GLU A 1 99 ? 9.086 -7.66 1.197 1 95 99 GLU A C 1
ATOM 810 O O . GLU A 1 99 ? 8.125 -7.27 1.866 1 95 99 GLU A O 1
ATOM 815 N N . GLU A 1 100 ? 10.164 -7.035 1.127 1 93.62 100 GLU A N 1
ATOM 816 C CA . GLU A 1 100 ? 10.383 -5.805 1.882 1 93.62 100 GLU A CA 1
ATOM 817 C C . GLU A 1 100 ? 9.992 -4.578 1.062 1 93.62 100 GLU A C 1
ATOM 819 O 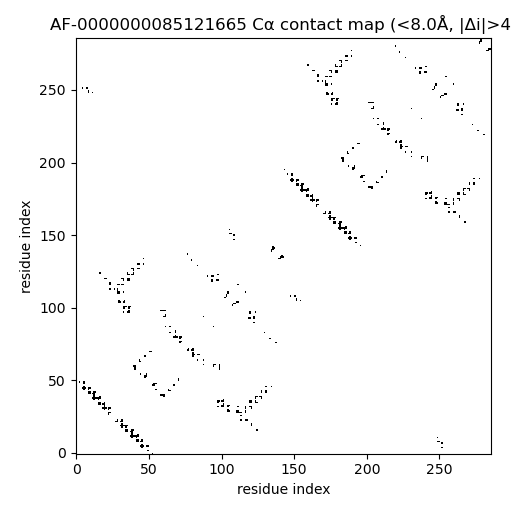O . GLU A 1 100 ? 10.039 -3.451 1.562 1 93.62 100 GLU A O 1
ATOM 824 N N . GLY A 1 101 ? 9.648 -4.828 -0.146 1 93.31 101 GLY A N 1
ATOM 825 C CA . GLY A 1 101 ? 9.438 -3.76 -1.109 1 93.31 101 GLY A CA 1
ATOM 826 C C . GLY A 1 101 ? 8.398 -2.748 -0.661 1 93.31 101 GLY A C 1
ATOM 827 O O . GLY A 1 101 ? 8.625 -1.54 -0.747 1 93.31 101 GLY A O 1
ATOM 828 N N . HIS A 1 102 ? 7.34 -3.25 -0.156 1 91.12 102 HIS A N 1
ATOM 829 C CA . HIS A 1 102 ? 6.281 -2.357 0.31 1 91.12 102 HIS A CA 1
ATOM 830 C C . HIS A 1 102 ? 6.781 -1.456 1.435 1 91.12 102 HIS A C 1
ATOM 832 O O . HIS A 1 102 ? 6.676 -0.23 1.345 1 91.12 102 HIS A O 1
ATOM 838 N N . THR A 1 103 ? 7.273 -2.039 2.445 1 91.56 103 THR A N 1
ATOM 839 C CA . THR A 1 103 ? 7.734 -1.293 3.611 1 91.56 103 THR A CA 1
ATOM 840 C C . THR A 1 103 ? 8.836 -0.309 3.223 1 91.56 103 THR A C 1
ATOM 842 O O . THR A 1 103 ? 8.789 0.863 3.604 1 91.56 103 THR A O 1
ATOM 845 N N . ARG A 1 104 ? 9.75 -0.757 2.438 1 94.19 104 ARG A N 1
ATOM 846 C CA . ARG A 1 104 ? 10.891 0.08 2.074 1 94.19 104 ARG A CA 1
ATOM 847 C C . ARG A 1 104 ? 10.469 1.194 1.122 1 94.19 104 ARG A C 1
ATOM 849 O O . ARG A 1 104 ? 10.953 2.324 1.229 1 94.19 104 ARG A O 1
ATOM 856 N N . ALA A 1 105 ? 9.617 0.844 0.196 1 95.94 105 ALA A N 1
ATOM 857 C CA . ALA A 1 105 ? 9.156 1.829 -0.782 1 95.94 105 ALA A CA 1
ATOM 858 C C . ALA A 1 105 ? 8.367 2.945 -0.107 1 95.94 105 ALA A C 1
ATOM 860 O O . ALA A 1 105 ? 8.422 4.102 -0.533 1 95.94 105 ALA A O 1
ATOM 861 N N . VAL A 1 106 ? 7.695 2.592 0.963 1 94.62 106 VAL A N 1
ATOM 862 C CA . VAL A 1 106 ? 6.789 3.545 1.596 1 94.62 106 VAL A CA 1
ATOM 863 C C . VAL A 1 106 ? 7.496 4.242 2.754 1 94.62 106 VAL A C 1
ATOM 865 O O . VAL A 1 106 ? 7.461 5.473 2.863 1 94.62 106 VAL A O 1
ATOM 868 N N . TYR A 1 107 ? 8.273 3.475 3.545 1 93.56 107 TYR A N 1
ATOM 869 C CA . TYR A 1 107 ? 8.766 4.043 4.793 1 93.56 107 TYR A CA 1
ATOM 870 C C . TYR A 1 107 ? 10.289 4.09 4.805 1 93.56 107 TYR A C 1
ATOM 872 O O . TYR A 1 107 ? 10.898 4.57 5.766 1 93.56 107 TYR A O 1
ATOM 880 N N . GLY A 1 108 ? 10.914 3.592 3.803 1 93 108 GLY A N 1
ATOM 881 C CA . GLY A 1 108 ? 12.359 3.498 3.803 1 93 108 GLY A CA 1
ATOM 882 C C . GLY A 1 108 ? 13.047 4.848 3.734 1 93 108 GLY A C 1
ATOM 883 O O . GLY A 1 108 ? 12.414 5.855 3.404 1 93 108 GLY A O 1
ATOM 884 N N . VAL A 1 109 ? 14.336 4.879 3.924 1 94.06 109 VAL A N 1
ATOM 885 C CA . VAL A 1 109 ? 15.102 6.117 3.982 1 94.06 109 VAL A CA 1
ATOM 886 C C . VAL A 1 109 ? 15.805 6.355 2.646 1 94.06 109 VAL A C 1
ATOM 888 O O . VAL A 1 109 ? 16.625 7.27 2.521 1 94.06 109 VAL A O 1
ATOM 891 N N . PHE A 1 110 ? 15.531 5.504 1.693 1 94.44 110 PHE A N 1
ATOM 892 C CA . PHE A 1 110 ? 16.141 5.668 0.379 1 94.44 110 PHE A CA 1
ATOM 893 C C . PHE A 1 110 ? 15.094 5.547 -0.723 1 94.44 110 PHE A C 1
ATOM 895 O O . PHE A 1 110 ? 13.945 5.172 -0.461 1 94.44 110 PHE A O 1
ATOM 902 N N . GLU A 1 111 ? 15.523 5.875 -1.949 1 97.12 111 GLU A N 1
ATOM 903 C CA . GLU A 1 111 ? 14.703 5.691 -3.143 1 97.12 111 GLU A CA 1
ATOM 904 C C . GLU A 1 111 ? 15.266 4.586 -4.031 1 97.12 111 GLU A C 1
ATOM 906 O O . GLU A 1 111 ? 16.484 4.445 -4.164 1 97.12 111 GLU A O 1
ATOM 911 N N . TYR A 1 112 ? 14.422 3.854 -4.598 1 97.81 112 TYR A N 1
ATOM 912 C CA . TYR A 1 112 ? 14.852 2.805 -5.516 1 97.81 112 TYR A CA 1
ATOM 913 C C . TYR A 1 112 ? 15.359 3.396 -6.824 1 97.81 112 TYR A C 1
ATOM 915 O O . TYR A 1 112 ? 14.812 4.379 -7.324 1 97.81 112 TYR A O 1
ATOM 923 N N . SER A 1 113 ? 16.391 2.816 -7.383 1 98 113 SER A N 1
ATOM 924 C CA . SER A 1 113 ? 16.844 3.148 -8.727 1 98 113 SER A CA 1
ATOM 925 C C . SER A 1 113 ? 16.016 2.43 -9.789 1 98 113 SER A C 1
ATOM 927 O O . SER A 1 113 ? 15.25 1.512 -9.469 1 98 113 SER A O 1
ATOM 929 N N . ARG A 1 114 ? 16.234 2.865 -11 1 98.31 114 ARG A N 1
ATOM 930 C CA . ARG A 1 114 ? 15.562 2.197 -12.117 1 98.31 114 ARG A CA 1
ATOM 931 C C . ARG A 1 114 ? 15.898 0.71 -12.148 1 98.31 114 ARG A C 1
ATOM 933 O O . ARG A 1 114 ? 15.008 -0.133 -12.25 1 98.31 114 ARG A O 1
ATOM 940 N N . SER A 1 115 ? 17.125 0.42 -12.055 1 98.5 115 SER A N 1
ATOM 941 C CA . SER A 1 115 ? 17.594 -0.96 -12.141 1 98.5 115 SER A CA 1
ATOM 942 C C . SER A 1 115 ? 17 -1.814 -11.023 1 98.5 115 SER A C 1
ATOM 944 O O . SER A 1 115 ? 16.609 -2.955 -11.258 1 98.5 115 SER A O 1
ATOM 946 N N . GLN A 1 116 ? 16.953 -1.294 -9.797 1 98.12 116 GLN A N 1
ATOM 947 C CA . GLN A 1 116 ? 16.375 -2.012 -8.664 1 98.12 116 GLN A CA 1
ATOM 948 C C . GLN A 1 116 ? 14.898 -2.285 -8.883 1 98.12 116 GLN A C 1
ATOM 950 O O . GLN A 1 116 ? 14.43 -3.406 -8.672 1 98.12 116 GLN A O 1
ATOM 955 N N . ALA A 1 117 ? 14.188 -1.235 -9.297 1 98.62 117 ALA A N 1
ATOM 956 C CA . ALA A 1 117 ? 12.75 -1.36 -9.531 1 98.62 117 ALA A CA 1
ATOM 957 C C . ALA A 1 117 ? 12.461 -2.381 -10.625 1 98.62 117 ALA A C 1
ATOM 959 O O . ALA A 1 117 ? 11.547 -3.199 -10.492 1 98.62 117 ALA A O 1
ATOM 960 N N . GLU A 1 118 ? 13.258 -2.369 -11.672 1 98.69 118 GLU A N 1
ATOM 961 C CA . GLU A 1 118 ? 13.078 -3.293 -12.789 1 98.69 118 GLU A CA 1
ATOM 962 C C . GLU A 1 118 ? 13.273 -4.738 -12.344 1 98.69 118 GLU A C 1
ATOM 964 O O . GLU A 1 118 ? 12.508 -5.621 -12.734 1 98.69 118 GLU A O 1
ATOM 969 N N . ARG A 1 119 ? 14.25 -4.953 -11.617 1 98.44 119 ARG A N 1
ATOM 970 C CA . ARG A 1 119 ? 14.547 -6.301 -11.148 1 98.44 119 ARG A CA 1
ATOM 971 C C . ARG A 1 119 ? 13.414 -6.848 -10.289 1 98.44 119 ARG A C 1
ATOM 973 O O . ARG A 1 119 ? 13.016 -8 -10.438 1 98.44 119 ARG A O 1
ATOM 980 N N . LEU A 1 120 ? 12.922 -5.988 -9.414 1 98.62 120 LEU A N 1
ATOM 981 C CA . LEU A 1 120 ? 11.867 -6.426 -8.508 1 98.62 120 LEU A CA 1
ATOM 982 C C . LEU A 1 120 ? 10.547 -6.605 -9.242 1 98.62 120 LEU A C 1
ATOM 984 O O . LEU A 1 120 ? 9.766 -7.508 -8.93 1 98.62 120 LEU A O 1
ATOM 988 N N . LEU A 1 121 ? 10.305 -5.754 -10.227 1 98.81 121 LEU A N 1
ATOM 989 C CA . LEU A 1 121 ? 9.133 -5.949 -11.07 1 98.81 121 LEU A CA 1
ATOM 990 C C . LEU A 1 121 ? 9.234 -7.246 -11.867 1 98.81 121 LEU A C 1
ATOM 992 O O . LEU A 1 121 ? 8.258 -7.977 -12 1 98.81 121 LEU A O 1
ATOM 996 N N . HIS A 1 122 ? 10.398 -7.539 -12.359 1 98.62 122 HIS A N 1
ATOM 997 C CA . HIS A 1 122 ? 10.617 -8.742 -13.156 1 98.62 122 HIS A CA 1
ATOM 998 C C . HIS A 1 122 ? 10.375 -10 -12.328 1 98.62 122 HIS A C 1
ATOM 1000 O O . HIS A 1 122 ? 9.734 -10.945 -12.797 1 98.62 122 HIS A O 1
ATOM 1006 N N . ILE A 1 123 ? 10.875 -10 -11.133 1 98.62 123 ILE A N 1
ATOM 1007 C CA . ILE A 1 123 ? 10.68 -11.195 -10.312 1 98.62 123 ILE A CA 1
ATOM 1008 C C . ILE A 1 123 ? 9.203 -11.352 -9.961 1 98.62 123 ILE A C 1
ATOM 1010 O O . ILE A 1 123 ? 8.695 -12.469 -9.875 1 98.62 123 ILE A O 1
ATOM 1014 N N . ALA A 1 124 ? 8.508 -10.242 -9.688 1 98.75 124 ALA A N 1
ATOM 1015 C CA . ALA A 1 124 ? 7.066 -10.305 -9.445 1 98.75 124 ALA A CA 1
ATOM 1016 C C . ALA A 1 124 ? 6.332 -10.891 -10.648 1 98.75 124 ALA A C 1
ATOM 1018 O O . ALA A 1 124 ? 5.469 -11.758 -10.492 1 98.75 124 ALA A O 1
ATOM 1019 N N . ARG A 1 125 ? 6.707 -10.453 -11.805 1 98.75 125 ARG A N 1
ATOM 1020 C CA . ARG A 1 125 ? 6.105 -10.938 -13.047 1 98.75 125 ARG A CA 1
ATOM 1021 C C . ARG A 1 125 ? 6.359 -12.43 -13.227 1 98.75 125 ARG A C 1
ATOM 1023 O O . ARG A 1 125 ? 5.453 -13.18 -13.594 1 98.75 125 ARG A O 1
ATOM 1030 N N . ASP A 1 126 ? 7.562 -12.828 -13.047 1 98.75 126 ASP A N 1
ATOM 1031 C CA . ASP A 1 126 ? 7.926 -14.234 -13.188 1 98.75 126 ASP A CA 1
ATOM 1032 C C . ASP A 1 126 ? 7.164 -15.094 -12.18 1 98.75 126 ASP A C 1
ATOM 1034 O O . ASP A 1 126 ? 6.75 -16.219 -12.5 1 98.75 126 ASP A O 1
ATOM 1038 N N . MET A 1 127 ? 7.035 -14.594 -10.992 1 98.81 127 MET A N 1
ATOM 1039 C CA . MET A 1 127 ? 6.273 -15.312 -9.977 1 98.81 127 MET A CA 1
ATOM 1040 C C . MET A 1 127 ? 4.82 -15.484 -10.398 1 98.81 127 MET A C 1
ATOM 1042 O O . MET A 1 127 ? 4.266 -16.578 -10.305 1 98.81 127 MET A O 1
ATOM 1046 N N . ILE A 1 128 ? 4.223 -14.43 -10.883 1 98.81 128 ILE A N 1
ATOM 1047 C CA . ILE A 1 128 ? 2.82 -14.477 -11.281 1 98.81 128 ILE A CA 1
ATOM 1048 C C . ILE A 1 128 ? 2.646 -15.422 -12.461 1 98.81 128 ILE A C 1
ATOM 1050 O O . ILE A 1 128 ? 1.662 -16.156 -12.531 1 98.81 128 ILE A O 1
ATOM 1054 N N . LYS A 1 129 ? 3.588 -15.438 -13.375 1 98.69 129 LYS A N 1
ATOM 1055 C CA . LYS A 1 129 ? 3.561 -16.375 -14.492 1 98.69 129 LYS A CA 1
ATOM 1056 C C . LYS A 1 129 ? 3.578 -17.812 -13.992 1 98.69 129 LYS A C 1
ATOM 1058 O O . LYS A 1 129 ? 2.799 -18.656 -14.461 1 98.69 129 LYS A O 1
ATOM 1063 N N . LEU A 1 130 ? 4.441 -18.109 -13.125 1 98.62 130 LEU A N 1
ATOM 1064 C CA . LEU A 1 130 ? 4.516 -19.438 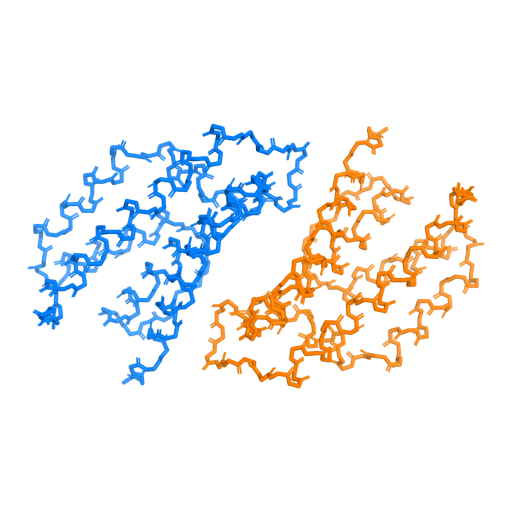-12.539 1 98.62 130 LEU A CA 1
ATOM 1065 C C . LEU A 1 130 ? 3.205 -19.812 -11.859 1 98.62 130 LEU A C 1
ATOM 1067 O O . LEU A 1 130 ? 2.668 -20.906 -12.094 1 98.62 130 LEU A O 1
ATOM 1071 N N . LEU A 1 131 ? 2.686 -18.922 -11.039 1 98.56 131 LEU A N 1
ATOM 1072 C CA . LEU A 1 131 ? 1.464 -19.172 -10.289 1 98.56 131 LEU A CA 1
ATOM 1073 C C . LEU A 1 131 ? 0.277 -19.375 -11.227 1 98.56 131 LEU A C 1
ATOM 1075 O O . LEU A 1 131 ? -0.6 -20.188 -10.969 1 98.56 131 LEU A O 1
ATOM 1079 N N . SER A 1 132 ? 0.282 -18.531 -12.273 1 98.06 132 SER A N 1
ATOM 1080 C CA . SER A 1 132 ? -0.785 -18.641 -13.258 1 98.06 132 SER A CA 1
ATOM 1081 C C . SER A 1 132 ? -0.759 -20.016 -13.938 1 98.06 132 SER A C 1
ATOM 1083 O O . SER A 1 132 ? -1.81 -20.609 -14.18 1 98.06 132 SER A O 1
ATOM 1085 N N . ARG A 1 133 ? 0.385 -20.5 -14.273 1 97.38 133 ARG A N 1
ATOM 1086 C CA . ARG A 1 133 ? 0.532 -21.828 -14.844 1 97.38 133 ARG A CA 1
ATOM 1087 C C . ARG A 1 133 ? 0.051 -22.906 -13.875 1 97.38 133 ARG A C 1
ATOM 1089 O O . ARG A 1 133 ? -0.661 -23.828 -14.266 1 97.38 133 ARG A O 1
ATOM 1096 N N . ILE A 1 134 ? 0.43 -22.781 -12.656 1 98.06 134 ILE A N 1
ATOM 1097 C CA . ILE A 1 134 ? 0.01 -23.734 -11.633 1 98.06 134 ILE A CA 1
ATOM 1098 C C . ILE A 1 134 ? -1.512 -23.719 -11.508 1 98.06 134 ILE A C 1
ATOM 1100 O O . ILE A 1 134 ? -2.145 -24.766 -11.422 1 98.06 134 ILE A O 1
ATOM 1104 N N . GLU A 1 135 ? -2.016 -22.531 -11.43 1 97.12 135 GLU A N 1
ATOM 1105 C CA . GLU A 1 135 ? -3.463 -22.359 -11.352 1 97.12 135 GLU A CA 1
ATOM 1106 C C . GLU A 1 135 ? -4.172 -23.109 -12.477 1 97.12 135 GLU A C 1
ATOM 1108 O O . GLU A 1 135 ? -5.168 -23.797 -12.242 1 97.12 135 GLU A O 1
ATOM 1113 N N . ARG A 1 136 ? -3.65 -22.984 -13.719 1 96.38 136 ARG A N 1
ATOM 1114 C CA . ARG A 1 136 ? -4.227 -23.656 -14.883 1 96.38 136 ARG A CA 1
ATOM 1115 C C . ARG A 1 136 ? -4.137 -25.172 -14.75 1 96.38 136 ARG A C 1
ATOM 1117 O O . ARG A 1 136 ? -5.074 -25.891 -15.102 1 96.38 136 ARG A O 1
ATOM 1124 N N . GLU A 1 137 ? -3.098 -25.625 -14.258 1 95.5 137 GLU A N 1
ATOM 1125 C CA . GLU A 1 137 ? -2.867 -27.062 -14.141 1 95.5 137 GLU A CA 1
ATOM 1126 C C . GLU A 1 137 ? -3.73 -27.672 -13.039 1 95.5 137 GLU A C 1
ATOM 1128 O O . GLU A 1 137 ? -4.246 -28.781 -13.195 1 95.5 137 GLU A O 1
ATOM 1133 N N . VAL A 1 138 ? -3.836 -27.031 -11.969 1 96.12 138 VAL A N 1
ATOM 1134 C CA . VAL A 1 138 ? -4.547 -27.562 -10.812 1 96.12 138 VAL A CA 1
ATOM 1135 C C . VAL A 1 138 ? -6.055 -27.516 -11.062 1 96.12 138 VAL A C 1
ATOM 1137 O O . VAL A 1 138 ? -6.773 -28.453 -10.727 1 96.12 138 VAL A O 1
ATOM 1140 N N . PHE A 1 139 ? -6.559 -26.453 -11.586 1 93.94 139 PHE A N 1
ATOM 1141 C CA . PHE A 1 139 ? -8 -26.266 -11.664 1 93.94 139 PHE A CA 1
ATOM 1142 C C . PHE A 1 139 ? -8.508 -26.516 -13.078 1 93.94 139 PHE A C 1
ATOM 1144 O O . PHE A 1 139 ? -9.719 -26.547 -13.312 1 93.94 139 PHE A O 1
ATOM 1151 N N . GLY A 1 140 ? -7.723 -27 -13.906 1 82.56 140 GLY A N 1
ATOM 1152 C CA . GLY A 1 140 ? -8.125 -27.406 -15.242 1 82.56 140 GLY A CA 1
ATOM 1153 C C . GLY A 1 140 ? -8.586 -26.25 -16.109 1 82.56 140 GLY A C 1
ATOM 1154 O O . GLY A 1 140 ? -9.336 -26.438 -17.062 1 82.56 140 GLY A O 1
ATOM 1155 N N . GLU A 1 141 ? -8.57 -25.031 -15.492 1 58.97 141 GLU A N 1
ATOM 1156 C CA . GLU A 1 141 ? -9.094 -23.938 -16.312 1 58.97 141 GLU A CA 1
ATOM 1157 C C . GLU A 1 141 ? -8.266 -23.766 -17.578 1 58.97 141 GLU A C 1
ATOM 1159 O O . GLU A 1 141 ? -7.051 -23.531 -17.516 1 58.97 141 GLU A O 1
ATOM 1164 N N . VAL A 1 142 ? -8.367 -24.828 -18.422 1 44.53 142 VAL A N 1
ATOM 1165 C CA . VAL A 1 142 ? -7.914 -24.766 -19.812 1 44.53 142 VAL A CA 1
ATOM 1166 C C . VAL A 1 142 ? -8.227 -23.391 -20.391 1 44.53 142 VAL A C 1
ATOM 1168 O O . VAL A 1 142 ? -9.352 -22.891 -20.25 1 44.53 142 VAL A O 1
ATOM 1171 N N . HIS A 1 143 ? -7.266 -22.406 -20.594 1 35.53 143 HIS A N 1
ATOM 1172 C CA . HIS A 1 143 ? -7.695 -21.469 -21.625 1 35.53 143 HIS A CA 1
ATOM 1173 C C . HIS A 1 143 ? -8.211 -22.219 -22.859 1 35.53 143 HIS A C 1
ATOM 1175 O O . HIS A 1 143 ? -7.676 -23.266 -23.234 1 35.53 143 HIS A O 1
ATOM 1181 N N . MET B 1 1 ? 19.422 15.68 12.812 1 43.59 1 MET B N 1
ATOM 1182 C CA . MET B 1 1 ? 18.641 14.547 12.328 1 43.59 1 MET B CA 1
ATOM 1183 C C . MET B 1 1 ? 18.25 14.742 10.859 1 43.59 1 MET B C 1
ATOM 1185 O O . MET B 1 1 ? 17.891 15.844 10.453 1 43.59 1 MET B O 1
ATOM 1189 N N . SER B 1 2 ? 18.781 14.008 9.812 1 62.28 2 SER B N 1
ATOM 1190 C CA . SER B 1 2 ? 18.938 14.531 8.461 1 62.28 2 SER B CA 1
ATOM 1191 C C . SER B 1 2 ? 17.594 14.867 7.832 1 62.28 2 SER B C 1
ATOM 1193 O O . SER B 1 2 ? 16.609 14.141 8.031 1 62.28 2 SER B O 1
ATOM 1195 N N . GLY B 1 3 ? 17.219 16.203 7.746 1 80.5 3 GLY B N 1
ATOM 1196 C CA . GLY B 1 3 ? 16.094 16.812 7.059 1 80.5 3 GLY B CA 1
ATOM 1197 C C . GLY B 1 3 ? 15.672 16.047 5.812 1 80.5 3 GLY B C 1
ATOM 1198 O O . GLY B 1 3 ? 14.609 16.297 5.25 1 80.5 3 GLY B O 1
ATOM 1199 N N . GLU B 1 4 ? 16.438 14.906 5.598 1 90.12 4 GLU B N 1
ATOM 1200 C CA . GLU B 1 4 ? 16.219 14.211 4.332 1 90.12 4 GLU B CA 1
ATOM 1201 C C . GLU B 1 4 ? 15.062 13.227 4.445 1 90.12 4 GLU B C 1
ATOM 1203 O O . GLU B 1 4 ? 14.266 13.078 3.508 1 90.12 4 GLU B O 1
ATOM 1208 N N 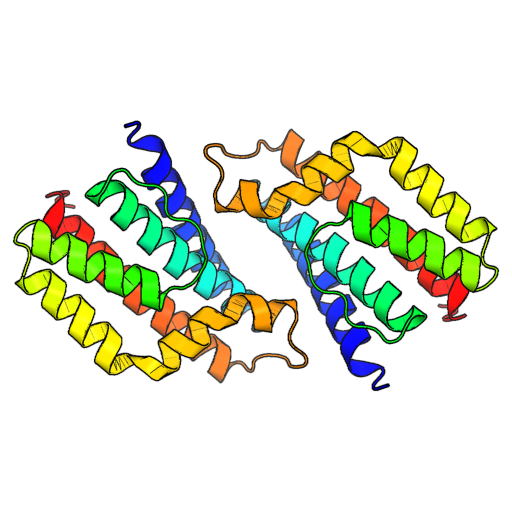. TYR B 1 5 ? 14.852 12.648 5.633 1 93.75 5 TYR B N 1
ATOM 1209 C CA . TYR B 1 5 ? 13.844 11.602 5.766 1 93.75 5 TYR B CA 1
ATOM 1210 C C . TYR B 1 5 ? 12.438 12.18 5.715 1 93.75 5 TYR B C 1
ATOM 1212 O O . TYR B 1 5 ? 11.609 11.758 4.906 1 93.75 5 TYR B O 1
ATOM 1220 N N . PRO B 1 6 ? 12.164 13.234 6.492 1 95.5 6 PRO B N 1
ATOM 1221 C CA . PRO B 1 6 ? 10.828 13.812 6.383 1 95.5 6 PRO B CA 1
ATOM 1222 C C . PRO B 1 6 ? 10.547 14.406 5 1 95.5 6 PRO B C 1
ATOM 1224 O O . PRO B 1 6 ? 9.406 14.398 4.543 1 95.5 6 PRO B O 1
ATOM 1227 N N . ARG B 1 7 ? 11.555 14.898 4.367 1 96.12 7 ARG B N 1
ATOM 1228 C CA . ARG B 1 7 ? 11.391 15.391 3.004 1 96.12 7 ARG B CA 1
ATOM 1229 C C . ARG B 1 7 ? 10.984 14.258 2.064 1 96.12 7 ARG B C 1
ATOM 1231 O O . ARG B 1 7 ? 10.125 14.445 1.196 1 96.12 7 ARG B O 1
ATOM 1238 N N . LEU B 1 8 ? 11.617 13.117 2.25 1 96.75 8 LEU B N 1
ATOM 1239 C CA . LEU B 1 8 ? 11.289 11.945 1.443 1 96.75 8 LEU B CA 1
ATOM 1240 C C . LEU B 1 8 ? 9.852 11.492 1.706 1 96.75 8 LEU B C 1
ATOM 1242 O O . LEU B 1 8 ? 9.117 11.18 0.769 1 96.75 8 LEU B O 1
ATOM 1246 N N . LEU B 1 9 ? 9.414 11.453 2.926 1 96.88 9 LEU B N 1
ATOM 1247 C CA . LEU B 1 9 ? 8.047 11.086 3.279 1 96.88 9 LEU B CA 1
ATOM 1248 C C . LEU B 1 9 ? 7.047 12.039 2.631 1 96.88 9 LEU B C 1
ATOM 1250 O O . LEU B 1 9 ? 6.031 11.602 2.088 1 96.88 9 LEU B O 1
ATOM 1254 N N . LYS B 1 10 ? 7.367 13.305 2.705 1 97.88 10 LYS B N 1
ATOM 1255 C CA . LYS B 1 10 ? 6.504 14.32 2.109 1 97.88 10 LYS B CA 1
ATOM 1256 C C . LYS B 1 10 ? 6.418 14.148 0.596 1 97.88 10 LYS B C 1
ATOM 1258 O O . LYS B 1 10 ? 5.328 14.219 0.018 1 97.88 10 LYS B O 1
ATOM 1263 N N . LYS B 1 11 ? 7.562 13.961 0.016 1 97.81 11 LYS B N 1
ATOM 1264 C CA . LYS B 1 11 ? 7.602 13.727 -1.425 1 97.81 11 LYS B CA 1
ATOM 1265 C C . LYS B 1 11 ? 6.738 12.531 -1.811 1 97.81 11 LYS B C 1
ATOM 1267 O O . LYS B 1 11 ? 5.941 12.609 -2.75 1 97.81 11 LYS B O 1
ATOM 1272 N N . ARG B 1 12 ? 6.855 11.406 -1.113 1 97.94 12 ARG B N 1
ATOM 1273 C CA . ARG B 1 12 ? 6.059 10.211 -1.366 1 97.94 12 ARG B CA 1
ATOM 1274 C C . ARG B 1 12 ? 4.574 10.492 -1.165 1 97.94 12 ARG B C 1
ATOM 1276 O O . ARG B 1 12 ? 3.74 10.047 -1.959 1 97.94 12 ARG B O 1
ATOM 1283 N N . ALA B 1 13 ? 4.258 11.203 -0.117 1 98.25 13 ALA B N 1
ATOM 1284 C CA . ALA B 1 13 ? 2.867 11.547 0.173 1 98.25 13 ALA B CA 1
ATOM 1285 C C . ALA B 1 13 ? 2.232 12.297 -0.996 1 98.25 13 ALA B C 1
ATOM 1287 O O . ALA B 1 13 ? 1.141 11.945 -1.446 1 98.25 13 ALA B O 1
ATOM 1288 N N . LEU B 1 14 ? 2.939 13.297 -1.476 1 98.5 14 LEU B N 1
ATOM 1289 C CA . LEU B 1 14 ? 2.408 14.141 -2.541 1 98.5 14 LEU B CA 1
ATOM 1290 C C . LEU B 1 14 ? 2.334 13.375 -3.857 1 98.5 14 LEU B C 1
ATOM 1292 O O . LEU B 1 14 ? 1.398 13.562 -4.637 1 98.5 14 LEU B O 1
ATOM 1296 N N . THR B 1 15 ? 3.305 12.531 -4.078 1 98.44 15 THR B N 1
ATOM 1297 C CA . THR B 1 15 ? 3.277 11.664 -5.254 1 98.44 15 THR B CA 1
ATOM 1298 C C . THR B 1 15 ? 2.088 10.711 -5.199 1 98.44 15 THR B C 1
ATOM 1300 O O . THR B 1 15 ? 1.409 10.5 -6.207 1 98.44 15 THR B O 1
ATOM 1303 N N . MET B 1 16 ? 1.805 10.148 -4.039 1 98.38 16 MET B N 1
ATOM 1304 C CA . MET B 1 16 ? 0.693 9.219 -3.871 1 98.38 16 MET B CA 1
ATOM 1305 C C . MET B 1 16 ? -0.645 9.938 -3.994 1 98.38 16 MET B C 1
ATOM 1307 O O . MET B 1 16 ? -1.613 9.375 -4.504 1 98.38 16 MET B O 1
ATOM 1311 N N . LEU B 1 17 ? -0.698 11.164 -3.539 1 98.75 17 LEU B N 1
ATOM 1312 C CA . LEU B 1 17 ? -1.91 11.961 -3.721 1 98.75 17 LEU B CA 1
ATOM 1313 C C . LEU B 1 17 ? -2.186 12.195 -5.203 1 98.75 17 LEU B C 1
ATOM 1315 O O . LEU B 1 17 ? -3.318 12.031 -5.66 1 98.75 17 LEU B O 1
ATOM 1319 N N . GLU B 1 18 ? -1.15 12.586 -5.883 1 98.69 18 GLU B N 1
ATOM 1320 C CA . GLU B 1 18 ? -1.281 12.789 -7.324 1 98.69 18 GLU B CA 1
ATOM 1321 C C . GLU B 1 18 ? -1.738 11.516 -8.023 1 98.69 18 GLU B C 1
ATOM 1323 O O . GLU B 1 18 ? -2.617 11.555 -8.891 1 98.69 18 GLU B O 1
ATOM 1328 N N . LEU B 1 19 ? -1.14 10.438 -7.66 1 98.69 19 LEU B N 1
ATOM 1329 C CA . LEU B 1 19 ? -1.519 9.156 -8.25 1 98.69 19 LEU B CA 1
ATOM 1330 C C . LEU B 1 19 ? -2.971 8.82 -7.934 1 98.69 19 LEU B C 1
ATOM 1332 O O . LEU B 1 19 ? -3.709 8.344 -8.805 1 98.69 19 LEU B O 1
ATOM 1336 N N . ALA B 1 20 ? -3.4 9.016 -6.723 1 98.81 20 ALA B N 1
ATOM 1337 C CA . ALA B 1 20 ? -4.785 8.758 -6.336 1 98.81 20 ALA B CA 1
ATOM 1338 C C . ALA B 1 20 ? -5.754 9.531 -7.223 1 98.81 20 ALA B C 1
ATOM 1340 O O . ALA B 1 20 ? -6.773 8.984 -7.66 1 98.81 20 ALA B O 1
ATOM 1341 N N . GLU B 1 21 ? -5.434 10.781 -7.438 1 98.81 21 GLU B N 1
ATOM 1342 C CA . GLU B 1 21 ? -6.277 11.625 -8.281 1 98.81 21 GLU B CA 1
ATOM 1343 C C . GLU B 1 21 ? -6.355 11.078 -9.703 1 98.81 21 GLU B C 1
ATOM 1345 O O . GLU B 1 21 ? -7.43 11.039 -10.305 1 98.81 21 GLU B O 1
ATOM 1350 N N . ARG B 1 22 ? -5.254 10.703 -10.227 1 98.69 22 ARG B N 1
ATOM 1351 C CA . ARG B 1 22 ? -5.211 10.125 -11.562 1 98.69 22 ARG B CA 1
ATOM 1352 C C . ARG B 1 22 ? -6.012 8.828 -11.625 1 98.69 22 ARG B C 1
ATOM 1354 O O . ARG B 1 22 ? -6.777 8.602 -12.562 1 98.69 22 ARG B O 1
ATOM 1361 N N . LEU B 1 23 ? -5.805 7.969 -10.641 1 98.75 23 LEU B N 1
ATOM 1362 C CA . LEU B 1 23 ? -6.465 6.668 -10.602 1 98.75 23 LEU B CA 1
ATOM 1363 C C . LEU B 1 23 ? -7.977 6.832 -10.508 1 98.75 23 LEU B C 1
ATOM 1365 O O . LEU B 1 23 ? -8.727 6.035 -11.078 1 98.75 23 LEU B O 1
ATOM 1369 N N . LEU B 1 24 ? -8.422 7.852 -9.797 1 98.75 24 LEU B N 1
ATOM 1370 C CA . LEU B 1 24 ? -9.844 8.148 -9.742 1 98.75 24 LEU B CA 1
ATOM 1371 C C . LEU B 1 24 ? -10.398 8.445 -11.133 1 98.75 24 LEU B C 1
ATOM 1373 O O . LEU B 1 24 ? -11.445 7.93 -11.516 1 98.75 24 LEU B O 1
ATOM 1377 N N . ARG B 1 25 ? -9.703 9.234 -11.875 1 98.44 25 ARG B N 1
ATOM 1378 C CA . ARG B 1 25 ? -10.117 9.594 -13.227 1 98.44 25 ARG B CA 1
ATOM 1379 C C . ARG B 1 25 ? -10.133 8.375 -14.141 1 98.44 25 ARG B C 1
ATOM 1381 O O . ARG B 1 25 ? -10.883 8.328 -15.117 1 98.44 25 ARG B O 1
ATOM 1388 N N . GLU B 1 26 ? -9.352 7.391 -13.836 1 98.25 26 GLU B N 1
ATOM 1389 C CA . GLU B 1 26 ? -9.258 6.16 -14.617 1 98.25 26 GLU B CA 1
ATOM 1390 C C . GLU B 1 26 ? -10.227 5.105 -14.102 1 98.25 26 GLU B C 1
ATOM 1392 O O . GLU B 1 26 ? -10.164 3.941 -14.508 1 98.25 26 GLU B O 1
ATOM 1397 N N . ASN B 1 27 ? -11.062 5.438 -13.141 1 98.19 27 ASN B N 1
ATOM 1398 C CA . ASN B 1 27 ? -12.094 4.582 -12.562 1 98.19 27 ASN B CA 1
ATOM 1399 C C . ASN B 1 27 ? -11.484 3.41 -11.797 1 98.19 27 ASN B C 1
ATOM 1401 O O . ASN B 1 27 ? -12.047 2.314 -11.789 1 98.19 27 ASN B O 1
ATOM 1405 N N . LYS B 1 28 ? -10.258 3.57 -11.305 1 98.44 28 LYS B N 1
ATOM 1406 C CA . LYS B 1 28 ? -9.617 2.602 -10.414 1 98.44 28 LYS B CA 1
ATOM 1407 C C . LYS B 1 28 ? -9.844 2.963 -8.953 1 98.44 28 LYS B C 1
ATOM 1409 O O . LYS B 1 28 ? -8.922 3.408 -8.266 1 98.44 28 LYS B O 1
ATOM 1414 N N . TYR B 1 29 ? -10.961 2.615 -8.438 1 98.56 29 TYR B N 1
ATOM 1415 C CA . TYR B 1 29 ? -11.453 3.182 -7.191 1 98.56 29 TYR B CA 1
ATOM 1416 C C . TYR B 1 29 ? -10.727 2.576 -5.992 1 98.56 29 TYR B C 1
ATOM 1418 O O . TYR B 1 29 ? -10.375 3.285 -5.051 1 98.56 29 TYR B O 1
ATOM 1426 N N . ASP B 1 30 ? -10.492 1.272 -5.973 1 98.31 30 ASP B N 1
ATOM 1427 C CA . ASP B 1 30 ? -9.758 0.649 -4.879 1 98.31 30 ASP B CA 1
ATOM 1428 C C . ASP B 1 30 ? -8.352 1.228 -4.762 1 98.31 30 ASP B C 1
ATOM 1430 O O . ASP B 1 30 ? -7.887 1.538 -3.664 1 98.31 30 ASP B O 1
ATOM 1434 N N . LEU B 1 31 ? -7.676 1.37 -5.887 1 98.62 31 LEU B N 1
ATOM 1435 C CA . LEU B 1 31 ? -6.328 1.924 -5.906 1 98.62 31 LEU B CA 1
ATOM 1436 C C . LEU B 1 31 ? -6.336 3.391 -5.488 1 98.62 31 LEU B C 1
ATOM 1438 O O . LEU B 1 31 ? -5.391 3.865 -4.855 1 98.62 31 LEU B O 1
ATOM 1442 N N . THR B 1 32 ? -7.43 4.098 -5.875 1 98.75 32 THR B N 1
ATOM 1443 C CA . THR B 1 32 ? -7.598 5.473 -5.418 1 98.75 32 THR B CA 1
ATOM 1444 C C . THR B 1 32 ? -7.582 5.539 -3.893 1 98.75 32 THR B C 1
ATOM 1446 O O . THR B 1 32 ? -6.844 6.332 -3.309 1 98.75 32 THR B O 1
ATOM 1449 N N . VAL B 1 33 ? -8.344 4.68 -3.328 1 98.69 33 VAL B N 1
ATOM 1450 C CA . VAL B 1 33 ? -8.492 4.68 -1.877 1 98.69 33 VAL B CA 1
ATOM 1451 C C . VAL B 1 33 ? -7.168 4.289 -1.221 1 98.69 33 VAL B C 1
ATOM 1453 O O . VAL B 1 33 ? -6.742 4.914 -0.247 1 98.69 33 VAL B O 1
ATOM 1456 N N . LEU B 1 34 ? -6.477 3.293 -1.724 1 97.94 34 LEU B N 1
ATOM 1457 C CA . LEU B 1 34 ? -5.184 2.854 -1.218 1 97.94 34 LEU B CA 1
ATOM 1458 C C . LEU B 1 34 ? -4.191 4.012 -1.179 1 97.94 34 LEU B C 1
ATOM 1460 O O . LEU B 1 34 ? -3.586 4.281 -0.139 1 97.94 34 LEU B O 1
ATOM 1464 N N . HIS B 1 35 ? -4.125 4.703 -2.252 1 98.5 35 HIS B N 1
ATOM 1465 C CA . HIS B 1 35 ? -3.117 5.75 -2.363 1 98.5 35 HIS B CA 1
ATOM 1466 C C . HIS B 1 35 ? -3.527 6.996 -1.584 1 98.5 35 HIS B C 1
ATOM 1468 O O . HIS B 1 35 ? -2.674 7.73 -1.085 1 98.5 35 HIS B O 1
ATOM 1474 N N . ALA B 1 36 ? -4.848 7.254 -1.501 1 98.69 36 ALA B N 1
ATOM 1475 C CA . ALA B 1 36 ? -5.312 8.352 -0.664 1 98.69 36 ALA B CA 1
ATOM 1476 C C . ALA B 1 36 ? -4.922 8.141 0.795 1 98.69 36 ALA B C 1
ATOM 1478 O O . ALA B 1 36 ? -4.477 9.07 1.469 1 98.69 36 ALA B O 1
ATOM 1479 N N . GLU B 1 37 ? -5.113 6.945 1.236 1 98.19 37 GLU B N 1
ATOM 1480 C CA . GLU B 1 37 ? -4.742 6.625 2.611 1 98.19 37 GLU B CA 1
ATOM 1481 C C . GLU B 1 37 ? -3.246 6.828 2.838 1 98.19 37 GLU B C 1
ATOM 1483 O O . GLU B 1 37 ? -2.84 7.477 3.805 1 98.19 37 GLU B O 1
ATOM 1488 N N . TYR B 1 38 ? -2.404 6.301 1.931 1 97.25 38 TYR B N 1
ATOM 1489 C CA . TYR B 1 38 ? -0.958 6.434 2.055 1 97.25 38 TYR B CA 1
ATOM 1490 C C . TYR B 1 38 ? -0.54 7.898 2.02 1 97.25 38 TYR B C 1
ATOM 1492 O O . TYR B 1 38 ? 0.333 8.32 2.783 1 97.25 38 TYR B O 1
ATOM 1500 N N . ALA B 1 39 ? -1.169 8.648 1.107 1 98.19 39 ALA B N 1
ATOM 1501 C CA . ALA B 1 39 ? -0.83 10.062 0.984 1 98.19 39 ALA B CA 1
ATOM 1502 C C . ALA B 1 39 ? -1.032 10.797 2.309 1 98.19 39 ALA B C 1
ATOM 1504 O O . ALA B 1 39 ? -0.13 11.484 2.787 1 98.19 39 ALA B O 1
ATOM 1505 N N . ALA B 1 40 ? -2.184 10.594 2.9 1 98.31 40 ALA B N 1
ATOM 1506 C CA . ALA B 1 40 ? -2.516 11.266 4.152 1 98.31 40 ALA B CA 1
ATOM 1507 C C . ALA B 1 40 ? -1.595 10.812 5.281 1 98.31 40 ALA B C 1
ATOM 1509 O O . ALA B 1 40 ? -1.068 11.641 6.031 1 98.31 40 ALA B O 1
ATOM 1510 N N . GLN B 1 41 ? -1.359 9.578 5.398 1 97.62 41 GLN B N 1
ATOM 1511 C CA . GLN B 1 41 ? -0.543 8.984 6.453 1 97.62 41 GLN B CA 1
ATOM 1512 C C . GLN B 1 41 ? 0.902 9.469 6.367 1 97.62 41 GLN B C 1
ATOM 1514 O O . GLN B 1 41 ? 1.487 9.875 7.371 1 97.62 41 GLN B O 1
ATOM 1519 N N . LEU B 1 42 ? 1.456 9.445 5.168 1 97.19 42 LEU B N 1
ATOM 1520 C CA . LEU B 1 42 ? 2.869 9.766 4.992 1 97.19 42 LEU B CA 1
ATOM 1521 C C . LEU B 1 42 ? 3.119 11.258 5.199 1 97.19 42 LEU B C 1
ATOM 1523 O O . LEU B 1 42 ? 4.164 11.648 5.723 1 97.19 42 LEU B O 1
ATOM 1527 N N . TYR B 1 43 ? 2.168 12.125 4.727 1 98.38 43 TYR B N 1
ATOM 1528 C CA . TYR B 1 43 ? 2.336 13.547 5.004 1 98.38 43 TYR B CA 1
ATOM 1529 C C . TYR B 1 43 ? 2.324 13.82 6.504 1 98.38 43 TYR B C 1
ATOM 1531 O O . TYR B 1 43 ? 3.148 14.586 7.008 1 98.38 43 TYR B O 1
ATOM 1539 N N . LEU B 1 44 ? 1.408 13.219 7.152 1 98.19 44 LEU B N 1
ATOM 1540 C CA . LEU B 1 44 ? 1.289 13.359 8.602 1 98.19 44 LEU B CA 1
ATOM 1541 C C . LEU B 1 44 ? 2.562 12.891 9.297 1 98.19 44 LEU B C 1
ATOM 1543 O O . LEU B 1 44 ? 3.074 13.578 10.188 1 98.19 44 LEU B O 1
ATOM 1547 N N . LYS B 1 45 ? 3.098 11.797 8.914 1 97.44 45 LYS B N 1
ATOM 1548 C CA . LYS B 1 45 ? 4.324 11.258 9.5 1 97.44 45 LYS B CA 1
ATOM 1549 C C . LYS B 1 45 ? 5.508 12.188 9.234 1 97.44 45 LYS B C 1
ATOM 1551 O O . LYS B 1 45 ? 6.391 12.328 10.078 1 97.44 45 LYS B O 1
ATOM 1556 N N . SER B 1 46 ? 5.527 12.703 8.016 1 97.12 46 SER B N 1
ATOM 1557 C CA . SER B 1 46 ? 6.57 13.664 7.699 1 97.12 46 SER B CA 1
ATOM 1558 C C . SER B 1 46 ? 6.555 14.836 8.672 1 97.12 46 SER B C 1
ATOM 1560 O O . SER B 1 46 ? 7.594 15.195 9.242 1 97.12 46 SER B O 1
ATOM 1562 N N . LEU B 1 47 ? 5.395 15.398 8.898 1 97.31 47 LEU B N 1
ATOM 1563 C CA . LEU B 1 47 ? 5.246 16.531 9.797 1 97.31 47 LEU B CA 1
ATOM 1564 C C . LEU B 1 47 ? 5.609 16.156 11.227 1 97.31 47 LEU B C 1
ATOM 1566 O O . LEU B 1 47 ? 6.352 16.875 11.898 1 97.31 47 LEU B O 1
ATOM 1570 N N . LEU B 1 48 ? 5.141 15.039 11.695 1 96.88 48 LEU B N 1
ATOM 1571 C CA . LEU B 1 48 ? 5.434 14.562 13.047 1 96.88 48 LEU B CA 1
ATOM 1572 C C . LEU B 1 48 ? 6.934 14.359 13.234 1 96.88 48 LEU B C 1
ATOM 1574 O O . LEU B 1 48 ? 7.484 14.719 14.281 1 96.88 48 LEU B O 1
ATOM 1578 N N . TYR B 1 49 ? 7.539 13.766 12.25 1 96.38 49 TYR B N 1
ATOM 1579 C CA . TYR B 1 49 ? 8.984 13.562 12.32 1 96.38 49 TYR B CA 1
ATOM 1580 C C . TYR B 1 49 ? 9.711 14.891 12.461 1 96.38 49 TYR B C 1
ATOM 1582 O O . TYR B 1 49 ? 10.656 15.008 13.258 1 96.38 49 TYR B O 1
ATOM 1590 N N . ARG B 1 50 ? 9.258 15.844 11.719 1 95.44 50 ARG B N 1
ATOM 1591 C CA . ARG B 1 50 ? 9.906 17.156 11.773 1 95.44 50 ARG B CA 1
ATOM 1592 C C . ARG B 1 50 ? 9.711 17.797 13.133 1 95.44 50 ARG B C 1
ATOM 1594 O O . ARG B 1 50 ? 10.578 18.531 13.609 1 95.44 50 ARG B O 1
ATOM 1601 N N . LEU B 1 51 ? 8.641 17.547 13.711 1 95.5 51 LEU B N 1
ATOM 1602 C CA . LEU B 1 51 ? 8.305 18.172 14.992 1 95.5 51 LEU B CA 1
ATOM 1603 C C . LEU B 1 51 ? 8.984 17.438 16.141 1 95.5 51 LEU B C 1
ATOM 1605 O O . LEU B 1 51 ? 9.391 18.047 17.125 1 95.5 51 LEU B O 1
ATOM 1609 N N . THR B 1 52 ? 9.117 16.109 16.031 1 94.56 52 THR B N 1
ATOM 1610 C CA . THR B 1 52 ? 9.492 15.328 17.203 1 94.56 52 THR B CA 1
ATOM 1611 C C . THR B 1 52 ? 10.859 14.672 17.016 1 94.56 52 THR B C 1
ATOM 1613 O O . THR B 1 52 ? 11.484 14.234 17.984 1 94.56 52 THR B O 1
ATOM 1616 N N . GLY B 1 53 ? 11.273 14.531 15.758 1 92.81 53 GLY B N 1
ATOM 1617 C CA . GLY B 1 53 ? 12.5 13.805 15.461 1 92.81 53 GLY B CA 1
ATOM 1618 C C . GLY B 1 53 ? 12.336 12.297 15.547 1 92.81 53 GLY B C 1
ATOM 1619 O O . GLY B 1 53 ? 13.32 11.555 15.438 1 92.81 53 GLY B O 1
ATOM 1620 N N . GLU B 1 54 ? 11.102 11.852 15.68 1 91.5 54 GLU B N 1
ATOM 1621 C CA . GLU B 1 54 ? 10.836 10.43 15.891 1 91.5 54 GLU B CA 1
ATOM 1622 C C . GLU B 1 54 ? 10.109 9.828 14.695 1 91.5 54 GLU B C 1
ATOM 1624 O O . GLU B 1 54 ? 9.234 10.461 14.102 1 91.5 54 GLU B O 1
ATOM 1629 N N . GLU B 1 55 ? 10.609 8.664 14.367 1 89.62 55 GLU B N 1
ATOM 1630 C CA . GLU B 1 55 ? 9.891 7.887 13.359 1 89.62 55 GLU B CA 1
ATOM 1631 C C . GLU B 1 55 ? 8.711 7.137 13.977 1 89.62 55 GLU B C 1
ATOM 1633 O O . GLU B 1 55 ? 8.859 6.484 15.016 1 89.62 55 GLU B O 1
ATOM 1638 N N . HIS B 1 56 ? 7.641 7.316 13.469 1 82.88 56 HIS B N 1
ATOM 1639 C CA . HIS B 1 56 ? 6.449 6.645 13.977 1 82.88 56 HIS B CA 1
ATOM 1640 C C . HIS B 1 56 ? 6.059 5.465 13.094 1 82.88 56 HIS B C 1
ATOM 1642 O O . HIS B 1 56 ? 5.977 5.605 11.867 1 82.88 56 HIS B O 1
ATOM 1648 N N . ARG B 1 57 ? 5.91 4.395 13.812 1 76.62 57 ARG B N 1
ATOM 1649 C CA . ARG B 1 57 ? 5.531 3.164 13.125 1 76.62 57 ARG B CA 1
ATOM 1650 C C . ARG B 1 57 ? 4.023 2.945 13.188 1 76.62 57 ARG B C 1
ATOM 1652 O O . ARG B 1 57 ? 3.35 3.457 14.086 1 76.62 57 ARG B O 1
ATOM 1659 N N . GLY B 1 58 ? 3.422 2.391 12.211 1 74.25 58 GLY B N 1
ATOM 1660 C CA . GLY B 1 58 ? 1.999 2.09 12.172 1 74.25 58 GLY B CA 1
ATOM 1661 C C . GLY B 1 58 ? 1.245 2.926 11.156 1 74.25 58 GLY B C 1
ATOM 1662 O O . GLY B 1 58 ? 1.774 3.91 10.633 1 74.25 58 GLY B O 1
ATOM 1663 N N . HIS B 1 59 ? 0.052 2.502 10.961 1 77.62 59 HIS B N 1
ATOM 1664 C CA . HIS B 1 59 ? -0.717 3.137 9.898 1 77.62 59 HIS B CA 1
ATOM 1665 C C . HIS B 1 59 ? -2.01 3.74 10.438 1 77.62 59 HIS B C 1
ATOM 1667 O O . HIS B 1 59 ? -2.902 4.098 9.664 1 77.62 59 HIS B O 1
ATOM 1673 N N . ASN B 1 60 ? -2.062 3.949 11.734 1 90.88 60 ASN B N 1
ATOM 1674 C CA . ASN B 1 60 ? -3.312 4.453 12.297 1 90.88 60 ASN B CA 1
ATOM 1675 C C . ASN B 1 60 ? -3.371 5.977 12.258 1 90.88 60 ASN B C 1
ATOM 1677 O O . ASN B 1 60 ? -2.898 6.648 13.18 1 90.88 60 ASN B O 1
ATOM 1681 N N . ILE B 1 61 ? -4.09 6.512 11.32 1 96.75 61 ILE B N 1
ATOM 1682 C CA . ILE B 1 61 ? -4.125 7.934 11.008 1 96.75 61 ILE B CA 1
ATOM 1683 C C . ILE B 1 61 ? -4.66 8.711 12.203 1 96.75 61 ILE B C 1
ATOM 1685 O O . ILE B 1 61 ? -4.09 9.734 12.594 1 96.75 61 ILE B O 1
ATOM 1689 N N . ARG B 1 62 ? -5.73 8.242 12.836 1 96.44 62 ARG B N 1
ATOM 1690 C CA . ARG B 1 62 ? -6.344 8.977 13.938 1 96.44 62 ARG B CA 1
ATOM 1691 C C . ARG B 1 62 ? -5.418 9.023 15.148 1 96.44 62 ARG B C 1
ATOM 1693 O O . ARG B 1 62 ? -5.336 10.047 15.836 1 96.44 62 ARG B O 1
ATOM 1700 N N . ALA B 1 63 ? -4.73 7.961 15.43 1 95.88 63 ALA B N 1
ATOM 1701 C CA . ALA B 1 63 ? -3.754 7.961 16.516 1 95.88 63 ALA B CA 1
ATOM 1702 C C . ALA B 1 63 ? -2.615 8.938 16.234 1 95.88 63 ALA B C 1
ATOM 1704 O O . ALA B 1 63 ? -2.143 9.625 17.141 1 95.88 63 ALA B O 1
ATOM 1705 N N . LEU B 1 64 ? -2.188 8.977 15.016 1 96.94 64 LEU B N 1
ATOM 1706 C CA . LEU B 1 64 ? -1.118 9.891 14.625 1 96.94 64 LEU B CA 1
ATOM 1707 C C . LEU B 1 64 ? -1.571 11.336 14.734 1 96.94 64 LEU B C 1
ATOM 1709 O O . LEU B 1 64 ? -0.786 12.211 15.109 1 96.94 64 LEU B O 1
ATOM 1713 N N . LEU B 1 65 ? -2.848 11.562 14.359 1 98 65 LEU B N 1
ATOM 1714 C CA . LEU B 1 65 ? -3.385 12.914 14.508 1 98 65 LEU B CA 1
ATOM 1715 C C . LEU B 1 65 ? -3.445 13.312 15.977 1 98 65 LEU B C 1
ATOM 1717 O O . LEU B 1 65 ? -3.182 14.469 16.312 1 98 65 LEU B O 1
ATOM 1721 N N . ALA B 1 66 ? -3.805 12.391 16.844 1 97.62 66 ALA B N 1
ATOM 1722 C CA . ALA B 1 66 ? -3.807 12.664 18.281 1 97.62 66 ALA B CA 1
ATOM 1723 C C . ALA B 1 66 ? -2.406 13.023 18.766 1 97.62 66 ALA B C 1
ATOM 1725 O O . ALA B 1 66 ? -2.24 13.938 19.578 1 97.62 66 ALA B O 1
ATOM 1726 N N . LEU B 1 67 ? -1.464 12.273 18.312 1 96.94 67 LEU B N 1
ATOM 1727 C CA . LEU B 1 67 ? -0.075 12.562 18.656 1 96.94 67 LEU B CA 1
ATOM 1728 C C . LEU B 1 67 ? 0.327 13.953 18.172 1 96.94 67 LEU B C 1
ATOM 1730 O O . LEU B 1 67 ? 1.06 14.664 18.859 1 96.94 67 LEU B O 1
ATOM 1734 N N . LEU B 1 68 ? -0.103 14.328 16.953 1 98 68 LEU B N 1
ATOM 1735 C CA . LEU B 1 68 ? 0.186 15.656 16.422 1 98 68 LEU B CA 1
ATOM 1736 C C . LEU B 1 68 ? -0.374 16.734 17.344 1 98 68 LEU B C 1
ATOM 1738 O O . LEU B 1 68 ? 0.31 17.719 17.641 1 98 68 LEU B O 1
ATOM 1742 N N . VAL B 1 69 ? -1.618 16.531 17.766 1 98.62 69 VAL B N 1
ATOM 1743 C CA . VAL B 1 69 ? -2.258 17.484 18.656 1 98.62 69 VAL B CA 1
ATOM 1744 C C . VAL B 1 69 ? -1.417 17.641 19.922 1 98.62 69 VAL B C 1
ATOM 1746 O O . VAL B 1 69 ? -1.099 18.766 20.328 1 98.62 69 VAL B O 1
ATOM 1749 N N . GLU B 1 70 ? -1.07 16.516 20.531 1 98.19 70 GLU B N 1
ATOM 1750 C CA . GLU B 1 70 ? -0.264 16.547 21.75 1 98.19 70 GLU B CA 1
ATOM 1751 C C . GLU B 1 70 ? 1.062 17.266 21.516 1 98.19 70 GLU B C 1
ATOM 1753 O O . GLU B 1 70 ? 1.502 18.047 22.359 1 98.19 70 GLU B O 1
ATOM 1758 N N . THR B 1 71 ? 1.715 16.953 20.422 1 97.69 71 THR B N 1
ATOM 1759 C CA . THR B 1 71 ? 3.006 17.547 20.078 1 97.69 71 THR B CA 1
ATOM 1760 C C . THR B 1 71 ? 2.883 19.062 19.906 1 97.69 71 THR B C 1
ATOM 1762 O O . THR B 1 71 ? 3.705 19.812 20.438 1 97.69 71 THR B O 1
ATOM 1765 N N . LEU B 1 72 ? 1.828 19.5 19.188 1 98.12 72 LEU B N 1
ATOM 1766 C CA . LEU B 1 72 ? 1.604 20.922 18.969 1 98.12 72 LEU B CA 1
ATOM 1767 C C . LEU B 1 72 ? 1.363 21.641 20.297 1 98.12 72 LEU B C 1
ATOM 1769 O O . LEU B 1 72 ? 1.897 22.734 20.516 1 98.12 72 LEU B O 1
ATOM 1773 N N . GLU B 1 73 ? 0.591 21.031 21.125 1 97.75 73 GLU B N 1
ATOM 1774 C CA . GLU B 1 73 ? 0.336 21.609 22.438 1 97.75 73 GLU B CA 1
ATOM 1775 C C . GLU B 1 73 ? 1.625 21.75 23.234 1 97.75 73 GLU B C 1
ATOM 1777 O O . GLU B 1 73 ? 1.863 22.781 23.875 1 97.75 73 GLU B O 1
ATOM 1782 N N . GLY B 1 74 ? 2.346 20.672 23.234 1 96.75 74 GLY B N 1
ATOM 1783 C CA . GLY B 1 74 ? 3.611 20.688 23.953 1 96.75 74 GLY B CA 1
ATOM 1784 C C . GLY B 1 74 ? 4.562 21.766 23.469 1 96.75 74 GLY B C 1
ATOM 1785 O O . GLY B 1 74 ? 5.414 22.234 24.219 1 96.75 74 GLY B O 1
ATOM 1786 N N . GLU B 1 75 ? 4.426 22.188 22.234 1 95.25 75 GLU B N 1
ATOM 1787 C CA . GLU B 1 75 ? 5.285 23.203 21.641 1 95.25 75 GLU B CA 1
ATOM 1788 C C . GLU B 1 75 ? 4.625 24.578 21.672 1 95.25 75 GLU B C 1
ATOM 1790 O O . GLU B 1 75 ? 5.082 25.5 21 1 95.25 75 GLU B O 1
ATOM 1795 N N . ASN B 1 76 ? 3.504 24.688 22.359 1 95.81 76 ASN B N 1
ATOM 1796 C CA . ASN B 1 76 ? 2.771 25.922 22.609 1 95.81 76 ASN B CA 1
ATOM 1797 C C . ASN B 1 76 ? 2.107 26.453 21.344 1 95.81 76 ASN B C 1
ATOM 1799 O O . ASN B 1 76 ? 2.061 27.656 21.125 1 95.81 76 ASN B O 1
ATOM 1803 N N . PHE B 1 77 ? 1.743 25.516 20.422 1 96.69 77 PHE B N 1
ATOM 1804 C CA . PHE B 1 77 ? 0.907 25.844 19.281 1 96.69 77 PHE B CA 1
ATOM 1805 C C . PHE B 1 77 ? -0.543 25.453 19.531 1 96.69 77 PHE B C 1
ATOM 1807 O O . PHE B 1 77 ? -1.126 24.656 18.797 1 96.69 77 PHE B O 1
ATOM 1814 N N . GLU B 1 78 ? -1.109 26.078 20.453 1 97.56 78 GLU B N 1
ATOM 1815 C CA . GLU B 1 78 ? -2.438 25.703 20.922 1 97.56 78 GLU B CA 1
ATOM 1816 C C . GLU B 1 78 ? -3.492 25.906 19.844 1 97.56 78 GLU B C 1
ATOM 1818 O O . GLU B 1 78 ? -4.398 25.094 19.672 1 97.56 78 GLU B O 1
ATOM 1823 N N . THR B 1 79 ? -3.432 27.016 19.156 1 97.94 79 THR B N 1
ATOM 1824 C CA . THR B 1 79 ? -4.402 27.312 18.109 1 97.94 79 THR B CA 1
ATOM 1825 C C . THR B 1 79 ? -4.363 26.266 17 1 97.94 79 THR B C 1
ATOM 1827 O O . THR B 1 79 ? -5.406 25.812 16.531 1 97.94 79 THR B O 1
ATOM 1830 N N . LEU B 1 80 ? -3.18 25.891 16.641 1 98.19 80 LEU B N 1
ATOM 1831 C CA . LEU B 1 80 ? -3.018 24.859 15.625 1 98.19 80 LEU B CA 1
ATOM 1832 C C . LEU B 1 80 ? -3.525 23.516 16.125 1 98.19 80 LEU B C 1
ATOM 1834 O O . LEU B 1 80 ? -4.168 22.766 15.367 1 98.19 80 LEU B O 1
ATOM 1838 N N . ALA B 1 81 ? -3.234 23.172 17.344 1 98.56 81 ALA B N 1
ATOM 1839 C CA . ALA B 1 81 ? -3.742 21.938 17.938 1 98.56 81 ALA B CA 1
ATOM 1840 C C . ALA B 1 81 ? -5.266 21.891 17.906 1 98.56 81 ALA B C 1
ATOM 1842 O O . ALA B 1 81 ? -5.859 20.859 17.578 1 98.56 81 ALA B O 1
ATOM 1843 N N . ASP B 1 82 ? -5.84 23.047 18.172 1 98.44 82 ASP B N 1
ATOM 1844 C CA . ASP B 1 82 ? -7.297 23.141 18.172 1 98.44 82 ASP B CA 1
ATOM 1845 C C . ASP B 1 82 ? -7.855 22.922 16.766 1 98.44 82 ASP B C 1
ATOM 1847 O O . ASP B 1 82 ? -8.93 22.344 16.594 1 98.44 82 ASP B O 1
AT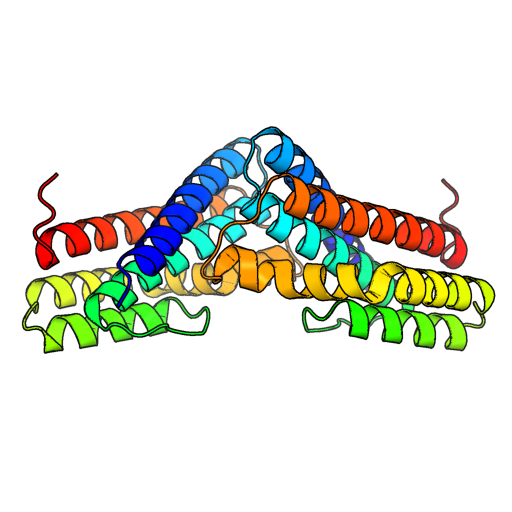OM 1851 N N . GLU B 1 83 ? -7.191 23.438 15.766 1 98.44 83 GLU B N 1
ATOM 1852 C CA . GLU B 1 83 ? -7.605 23.234 14.383 1 98.44 83 GLU B CA 1
ATOM 1853 C C . GLU B 1 83 ? -7.613 21.75 14.023 1 98.44 83 GLU B C 1
ATOM 1855 O O . GLU B 1 83 ? -8.539 21.266 13.367 1 98.44 83 GLU B O 1
ATOM 1860 N N . VAL B 1 84 ? -6.57 21.031 14.453 1 98.81 84 VAL B N 1
ATOM 1861 C CA . VAL B 1 84 ? -6.492 19.594 14.188 1 98.81 84 VAL B CA 1
ATOM 1862 C C . VAL B 1 84 ? -7.625 18.875 14.906 1 98.81 84 VAL B C 1
ATOM 1864 O O . VAL B 1 84 ? -8.281 18 14.336 1 98.81 84 VAL B O 1
ATOM 1867 N N . ARG B 1 85 ? -7.891 19.281 16.156 1 98.56 85 ARG B N 1
ATOM 1868 C CA . ARG B 1 85 ? -8.969 18.672 16.922 1 98.56 85 ARG B CA 1
ATOM 1869 C C . ARG B 1 85 ? -10.312 18.859 16.234 1 98.56 85 ARG B C 1
ATOM 1871 O O . ARG B 1 85 ? -11.109 17.922 16.141 1 98.56 85 ARG B O 1
ATOM 1878 N N . ARG B 1 86 ? -10.5 20.031 15.781 1 98.56 86 ARG B N 1
ATOM 1879 C CA . ARG B 1 86 ? -11.758 20.328 15.094 1 98.56 86 ARG B CA 1
ATOM 1880 C C . ARG B 1 86 ? -11.883 19.531 13.812 1 98.56 86 ARG B C 1
ATOM 1882 O O . ARG B 1 86 ? -12.961 19.016 13.5 1 98.56 86 ARG B O 1
ATOM 1889 N N . PHE B 1 87 ? -10.828 19.484 13.078 1 98.75 87 PHE B N 1
ATOM 1890 C CA . PHE B 1 87 ? -10.82 18.703 11.852 1 98.75 87 PHE B CA 1
ATOM 1891 C C . PHE B 1 87 ? -11.188 17.25 12.133 1 98.75 87 PHE B C 1
ATOM 1893 O O . PHE B 1 87 ? -12.023 16.672 11.43 1 98.75 87 PHE B O 1
ATOM 1900 N N . VAL B 1 88 ? -10.547 16.594 13.148 1 98.56 88 VAL B N 1
ATOM 1901 C CA . VAL B 1 88 ? -10.789 15.203 13.5 1 98.56 88 VAL B CA 1
ATOM 1902 C C . VAL B 1 88 ? -12.242 15.031 13.938 1 98.56 88 VAL B C 1
ATOM 1904 O O . VAL B 1 88 ? -12.922 14.094 13.5 1 98.56 88 VAL B O 1
ATOM 1907 N N . ALA B 1 89 ? -12.727 15.945 14.766 1 98.25 89 ALA B N 1
ATOM 1908 C CA . ALA B 1 89 ? -14.086 15.875 15.281 1 98.25 89 ALA B CA 1
ATOM 1909 C C . ALA B 1 89 ? -15.109 15.969 14.156 1 98.25 89 ALA B C 1
ATOM 1911 O O . ALA B 1 89 ? -16.125 15.258 14.164 1 98.25 89 ALA B O 1
ATOM 1912 N N . SER B 1 90 ? -14.883 16.766 13.172 1 98.38 90 SER B N 1
ATOM 1913 C CA . SER B 1 90 ? -15.82 17.016 12.086 1 98.38 90 SER B CA 1
ATOM 1914 C C . SER B 1 90 ? -15.789 15.891 11.055 1 98.38 90 SER B C 1
ATOM 1916 O O . SER B 1 90 ? -16.688 15.773 10.227 1 98.38 90 SER B O 1
ATOM 1918 N N . ASN B 1 91 ? -14.695 15.047 11.102 1 98.31 91 ASN B N 1
ATOM 1919 C CA . ASN B 1 91 ? -14.516 14.062 10.039 1 98.31 91 ASN B CA 1
ATOM 1920 C C . ASN B 1 91 ? -14.258 12.664 10.609 1 98.31 91 ASN B C 1
ATOM 1922 O O . ASN B 1 91 ? -13.625 11.836 9.961 1 98.31 91 ASN B O 1
ATOM 1926 N N . ARG B 1 92 ? -14.711 12.43 11.789 1 96.94 92 ARG B N 1
ATOM 1927 C CA . ARG B 1 92 ? -14.406 11.211 12.523 1 96.94 92 ARG B CA 1
ATOM 1928 C C . ARG B 1 92 ? -14.703 9.977 11.688 1 96.94 92 ARG B C 1
ATOM 1930 O O . ARG B 1 92 ? -13.867 9.078 11.586 1 96.94 92 ARG B O 1
ATOM 1937 N N . ARG B 1 93 ? -15.867 9.859 11.109 1 96.75 93 ARG B N 1
ATOM 1938 C CA . ARG B 1 93 ? -16.297 8.68 10.367 1 96.75 93 ARG B CA 1
ATOM 1939 C C . ARG B 1 93 ? -15.445 8.5 9.109 1 96.75 93 ARG B C 1
ATOM 1941 O O . ARG B 1 93 ? -15.008 7.387 8.805 1 96.75 93 ARG B O 1
ATOM 1948 N N . LEU B 1 94 ? -15.25 9.523 8.344 1 97.38 94 LEU B N 1
ATOM 1949 C CA . LEU B 1 94 ? -14.477 9.461 7.113 1 97.38 94 LEU B CA 1
ATOM 1950 C C . LEU B 1 94 ? -13.023 9.125 7.402 1 97.38 94 LEU B C 1
ATOM 1952 O O . LEU B 1 94 ? -12.391 8.383 6.645 1 97.38 94 LEU B O 1
ATOM 1956 N N . LEU B 1 95 ? -12.523 9.664 8.484 1 97.81 95 LEU B N 1
ATOM 1957 C CA . LEU B 1 95 ? -11.156 9.359 8.867 1 97.81 95 LEU B CA 1
ATOM 1958 C C . LEU B 1 95 ? -11.016 7.891 9.258 1 97.81 95 LEU B C 1
ATOM 1960 O O . LEU B 1 95 ? -10.016 7.25 8.945 1 97.81 95 LEU B O 1
ATOM 1964 N N . ALA B 1 96 ? -12 7.398 9.961 1 96.81 96 ALA B N 1
ATOM 1965 C CA . ALA B 1 96 ? -12 5.98 10.32 1 96.81 96 ALA B CA 1
ATOM 1966 C C . ALA B 1 96 ? -12.023 5.102 9.07 1 96.81 96 ALA B C 1
ATOM 1968 O O . ALA B 1 96 ? -11.336 4.082 9.016 1 96.81 96 ALA B O 1
ATOM 1969 N N . GLU B 1 97 ? -12.812 5.469 8.133 1 96.75 97 GLU B N 1
ATOM 1970 C CA . GLU B 1 97 ? -12.875 4.727 6.875 1 96.75 97 GLU B CA 1
ATOM 1971 C C . GLU B 1 97 ? -11.57 4.836 6.098 1 96.75 97 GLU B C 1
ATOM 1973 O O . GLU B 1 97 ? -11.102 3.852 5.52 1 96.75 97 GLU B O 1
ATOM 1978 N N . LEU B 1 98 ? -11.008 6 6.027 1 97.5 98 LEU B N 1
ATOM 1979 C CA . LEU B 1 98 ? -9.734 6.207 5.34 1 97.5 98 LEU B CA 1
ATOM 1980 C C . LEU B 1 98 ? -8.641 5.332 5.945 1 97.5 98 LEU B C 1
ATOM 1982 O O . LEU B 1 98 ? -7.859 4.719 5.219 1 97.5 98 LEU B O 1
ATOM 1986 N N . GLU B 1 99 ? -8.641 5.238 7.254 1 95 99 GLU B N 1
ATOM 1987 C CA . GLU B 1 99 ? -7.637 4.461 7.973 1 95 99 GLU B CA 1
ATOM 1988 C C . GLU B 1 99 ? -7.699 2.986 7.586 1 95 99 GLU B C 1
AT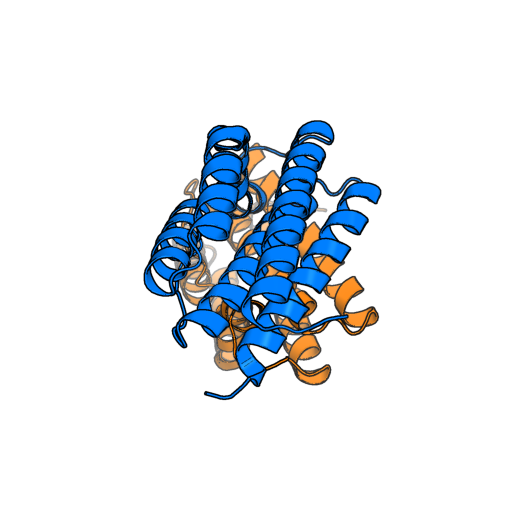OM 1990 O O . GLU B 1 99 ? -6.68 2.297 7.574 1 95 99 GLU B O 1
ATOM 1995 N N . GLU B 1 100 ? -8.82 2.551 7.238 1 93.75 100 GLU B N 1
ATOM 1996 C CA . GLU B 1 100 ? -9.008 1.159 6.84 1 93.75 100 GLU B CA 1
ATOM 1997 C C . GLU B 1 100 ? -8.844 0.988 5.332 1 93.75 100 GLU B C 1
ATOM 1999 O O . GLU B 1 100 ? -8.883 -0.133 4.82 1 93.75 100 GLU B O 1
ATOM 2004 N N . GLY B 1 101 ? -8.672 2.082 4.695 1 93.5 101 GLY B N 1
ATOM 2005 C CA . GLY B 1 101 ? -8.688 2.111 3.242 1 93.5 101 GLY B CA 1
ATOM 2006 C C . GLY B 1 101 ? -7.664 1.188 2.613 1 93.5 101 GLY B C 1
ATOM 2007 O O . GLY B 1 101 ? -7.98 0.443 1.685 1 93.5 101 GLY B O 1
ATOM 2008 N N . HIS B 1 102 ? -6.504 1.219 3.143 1 91.38 102 HIS B N 1
ATOM 2009 C CA . HIS B 1 102 ? -5.453 0.358 2.613 1 91.38 102 HIS B CA 1
ATOM 2010 C C . HIS B 1 102 ? -5.828 -1.114 2.74 1 91.38 102 HIS B C 1
ATOM 2012 O O . HIS B 1 102 ? -5.816 -1.85 1.751 1 91.38 102 HIS B O 1
ATOM 2018 N N . THR B 1 103 ? -6.121 -1.528 3.908 1 91.81 103 THR B N 1
ATOM 2019 C CA . THR B 1 103 ? -6.449 -2.924 4.172 1 91.81 103 THR B CA 1
ATOM 2020 C C . THR B 1 103 ? -7.66 -3.359 3.35 1 91.81 103 THR B C 1
ATOM 2022 O O . THR B 1 103 ? -7.641 -4.414 2.711 1 91.81 103 THR B O 1
ATOM 2025 N N . ARG B 1 104 ? -8.656 -2.539 3.324 1 94.31 104 ARG B N 1
ATOM 2026 C CA . ARG B 1 104 ? -9.898 -2.896 2.635 1 94.31 104 ARG B CA 1
ATOM 2027 C C . ARG B 1 104 ? -9.695 -2.896 1.123 1 94.31 104 ARG B C 1
ATOM 2029 O O . ARG B 1 104 ? -10.234 -3.756 0.422 1 94.31 104 ARG B O 1
ATOM 2036 N N . ALA B 1 105 ? -8.977 -1.914 0.65 1 96.12 105 ALA B N 1
ATOM 2037 C CA . ALA B 1 105 ? -8.742 -1.806 -0.788 1 96.12 105 ALA B CA 1
ATOM 2038 C C . ALA B 1 105 ? -7.934 -2.994 -1.303 1 96.12 105 ALA B C 1
ATOM 2040 O O . ALA B 1 105 ? -8.125 -3.441 -2.436 1 96.12 105 ALA B O 1
ATOM 2041 N N . VAL B 1 106 ? -7.09 -3.504 -0.446 1 94.88 106 VAL B N 1
ATOM 2042 C CA . VAL B 1 106 ? -6.16 -4.543 -0.887 1 94.88 106 VAL B CA 1
ATOM 2043 C C . VAL B 1 106 ? -6.73 -5.918 -0.549 1 94.88 106 VAL B C 1
ATOM 2045 O O . VAL B 1 106 ? -6.758 -6.812 -1.399 1 94.88 106 VAL B O 1
ATOM 2048 N N . TYR B 1 107 ? -7.32 -6.059 0.647 1 93.88 107 TYR B N 1
ATOM 2049 C CA . TYR B 1 107 ? -7.656 -7.402 1.105 1 93.88 107 TYR B CA 1
ATOM 2050 C C . TYR B 1 107 ? -9.156 -7.547 1.313 1 93.88 107 TYR B C 1
ATOM 2052 O O . TYR B 1 107 ? -9.641 -8.625 1.672 1 93.88 107 TYR B O 1
ATOM 2060 N N . GLY B 1 108 ? -9.898 -6.52 1.139 1 93.25 108 GLY B N 1
ATOM 2061 C CA . GLY B 1 108 ? -11.32 -6.555 1.43 1 93.25 108 GLY B CA 1
ATOM 2062 C C . GLY B 1 108 ? -12.102 -7.441 0.48 1 93.25 108 GLY B C 1
ATOM 2063 O O . GLY B 1 108 ? -11.602 -7.824 -0.578 1 93.25 108 GLY B O 1
ATOM 2064 N N . VAL B 1 109 ? -13.344 -7.688 0.778 1 94.25 109 VAL B N 1
ATOM 2065 C CA . VAL B 1 109 ? -14.172 -8.609 0.012 1 94.25 109 VAL B CA 1
ATOM 2066 C C . VAL B 1 109 ? -15.078 -7.82 -0.933 1 94.25 109 VAL B C 1
ATOM 2068 O O . VAL B 1 109 ? -15.945 -8.398 -1.602 1 94.25 109 VAL B O 1
ATOM 2071 N N . PHE B 1 110 ? -14.922 -6.516 -0.937 1 94.44 110 PHE B N 1
ATOM 2072 C CA . PHE B 1 110 ? -15.727 -5.695 -1.833 1 94.44 110 PHE B CA 1
ATOM 2073 C C . PHE B 1 110 ? -14.852 -4.703 -2.588 1 94.44 110 PHE B C 1
ATOM 2075 O O . PHE B 1 110 ? -13.672 -4.543 -2.277 1 94.44 110 PHE B O 1
ATOM 2082 N N . GLU B 1 111 ? -15.477 -4.055 -3.576 1 97.12 111 GLU B N 1
ATOM 2083 C CA . GLU B 1 111 ? -14.836 -2.977 -4.324 1 97.12 111 GLU B CA 1
ATOM 2084 C C . GLU B 1 111 ? -15.453 -1.624 -3.984 1 97.12 111 GLU B C 1
ATOM 2086 O O . GLU B 1 111 ? -16.656 -1.524 -3.77 1 97.12 111 GLU B O 1
ATOM 2091 N N . TYR B 1 112 ? -14.664 -0.656 -3.945 1 97.81 112 TYR B N 1
ATOM 2092 C CA . TYR B 1 112 ? -15.156 0.691 -3.684 1 97.81 112 TYR B CA 1
ATOM 2093 C C . TYR B 1 112 ? -15.906 1.242 -4.891 1 97.81 112 TYR B C 1
ATOM 2095 O O . TYR B 1 112 ? -15.508 1.004 -6.035 1 97.81 112 TYR B O 1
ATOM 2103 N N . SER B 1 113 ? -16.953 1.963 -4.656 1 98 113 SER B N 1
ATOM 2104 C CA . SER B 1 113 ? -17.641 2.721 -5.699 1 98 113 SER B CA 1
ATOM 2105 C C . SER B 1 113 ? -16.922 4.043 -5.977 1 98 113 SER B C 1
ATOM 2107 O O . SER B 1 113 ? -16.062 4.461 -5.203 1 98 113 SER B O 1
ATOM 2109 N N . ARG B 1 114 ? -17.359 4.656 -7.047 1 98.31 114 ARG B N 1
ATOM 2110 C CA . ARG B 1 114 ? -16.828 5.977 -7.371 1 98.31 114 ARG B CA 1
ATOM 2111 C C . ARG B 1 114 ? -17.062 6.957 -6.227 1 98.31 114 ARG B C 1
ATOM 2113 O O . ARG B 1 114 ? -16.141 7.652 -5.797 1 98.31 114 ARG B O 1
ATOM 2120 N N . SER B 1 115 ? -18.234 6.996 -5.766 1 98.5 115 SER B N 1
ATOM 2121 C CA . SER B 1 115 ? -18.609 7.941 -4.719 1 98.5 115 SER B CA 1
ATOM 2122 C C . SER B 1 115 ? -17.797 7.711 -3.449 1 98.5 115 SER B C 1
ATOM 2124 O O . SER B 1 115 ? -17.359 8.664 -2.809 1 98.5 115 SER B O 1
ATOM 2126 N N . GLN B 1 116 ? -17.594 6.453 -3.053 1 98.12 116 GLN B N 1
ATOM 2127 C CA . GLN B 1 116 ? -16.812 6.121 -1.873 1 98.12 116 GLN B CA 1
ATOM 2128 C C . GLN B 1 116 ? -15.359 6.566 -2.039 1 98.12 116 GLN B C 1
ATOM 2130 O O . GLN B 1 116 ? -14.781 7.18 -1.138 1 98.12 116 GLN B O 1
ATOM 2135 N N . ALA B 1 117 ? -14.797 6.23 -3.199 1 98.62 117 ALA B N 1
ATOM 2136 C CA . ALA B 1 117 ? -13.414 6.586 -3.477 1 98.62 117 ALA B CA 1
ATOM 2137 C C . ALA B 1 117 ? -13.219 8.102 -3.467 1 98.62 117 ALA B C 1
ATOM 2139 O O . ALA B 1 117 ? -12.234 8.602 -2.912 1 98.62 117 ALA B O 1
ATOM 2140 N N . GLU B 1 118 ? -14.164 8.82 -4.023 1 98.69 118 GLU B N 1
ATOM 2141 C CA . GLU B 1 118 ? -14.102 10.281 -4.082 1 98.69 118 GLU B CA 1
ATOM 2142 C C . GLU B 1 118 ? -14.117 10.891 -2.682 1 98.69 118 GLU B C 1
ATOM 2144 O O . GLU B 1 118 ? -13.359 11.82 -2.393 1 98.69 118 GLU B O 1
ATOM 2149 N N . ARG B 1 119 ? -14.945 10.414 -1.909 1 98.44 119 ARG B N 1
ATOM 2150 C CA . ARG B 1 119 ? -15.078 10.938 -0.551 1 98.44 119 ARG B CA 1
ATOM 2151 C C . ARG B 1 119 ? -13.789 10.727 0.238 1 98.44 119 ARG B C 1
ATOM 2153 O O . ARG B 1 119 ? -13.336 11.633 0.945 1 98.44 119 ARG B O 1
ATOM 2160 N N . LEU B 1 120 ? -13.227 9.547 0.077 1 98.62 120 LEU B N 1
ATOM 2161 C CA . LEU B 1 120 ? -12.016 9.227 0.83 1 98.62 120 LEU B CA 1
ATOM 2162 C C . LEU B 1 120 ? -10.812 9.984 0.28 1 98.62 120 LEU B C 1
ATOM 2164 O O . LEU B 1 120 ? -9.938 10.398 1.039 1 98.62 120 LEU B O 1
ATOM 2168 N N . LEU B 1 121 ? -10.789 10.188 -1.022 1 98.81 121 LEU B N 1
ATOM 2169 C CA . LEU B 1 121 ? -9.75 11.023 -1.604 1 98.81 121 LEU B CA 1
ATOM 2170 C C . LEU B 1 121 ? -9.883 12.469 -1.125 1 98.81 121 LEU B C 1
ATOM 2172 O O . LEU B 1 121 ? -8.883 13.117 -0.816 1 98.81 121 LEU B O 1
ATOM 2176 N N . HIS B 1 122 ? -11.078 12.945 -1.042 1 98.62 122 HIS B N 1
ATOM 2177 C CA . HIS B 1 122 ? -11.336 14.32 -0.615 1 98.62 122 HIS B CA 1
ATOM 2178 C C . HIS B 1 122 ? -10.875 14.539 0.821 1 98.62 122 HIS B C 1
ATOM 2180 O O . HIS B 1 122 ? -10.25 15.562 1.125 1 98.62 122 HIS B O 1
ATOM 2186 N N . ILE B 1 123 ? -11.188 13.617 1.664 1 98.56 123 ILE B N 1
ATOM 2187 C CA . ILE B 1 123 ? -10.789 13.805 3.057 1 98.56 123 ILE B CA 1
ATOM 2188 C C . ILE B 1 123 ? -9.266 13.742 3.174 1 98.56 123 ILE B C 1
ATOM 2190 O O . ILE B 1 123 ? -8.68 14.445 3.996 1 98.56 123 ILE B O 1
ATOM 2194 N N . ALA B 1 124 ? -8.609 12.852 2.408 1 98.75 124 ALA B N 1
ATOM 2195 C CA . ALA B 1 124 ? -7.152 12.812 2.396 1 98.75 124 ALA B CA 1
ATOM 2196 C C . ALA B 1 124 ? -6.57 14.148 1.944 1 98.75 124 ALA B C 1
ATOM 2198 O O . ALA B 1 124 ? -5.633 14.664 2.559 1 98.75 124 ALA B O 1
ATOM 2199 N N . ARG B 1 125 ? -7.152 14.703 0.932 1 98.75 125 ARG B N 1
ATOM 2200 C CA . ARG B 1 125 ? -6.715 15.992 0.403 1 98.75 125 ARG B CA 1
ATOM 2201 C C . ARG B 1 125 ? -6.887 17.094 1.44 1 98.75 125 ARG B C 1
ATOM 2203 O O . ARG B 1 125 ? -5.996 17.922 1.623 1 98.75 125 ARG B O 1
ATOM 2210 N N . ASP B 1 126 ? -8.023 17.141 2.039 1 98.75 126 ASP B N 1
ATOM 2211 C CA . ASP B 1 126 ? -8.297 18.141 3.057 1 98.75 126 ASP B CA 1
ATOM 2212 C C . ASP B 1 126 ? -7.336 18.016 4.234 1 98.75 126 ASP B C 1
ATOM 2214 O O . ASP B 1 126 ? -6.898 19.016 4.801 1 98.75 126 ASP B O 1
ATOM 2218 N N . MET B 1 127 ? -7.062 16.797 4.598 1 98.81 127 MET B N 1
ATOM 2219 C CA . MET B 1 127 ? -6.109 16.562 5.68 1 98.81 127 MET B CA 1
ATOM 2220 C C . MET B 1 127 ? -4.727 17.094 5.309 1 98.81 127 MET B C 1
ATOM 2222 O O . MET B 1 127 ? -4.09 17.781 6.105 1 98.81 127 MET B O 1
ATOM 2226 N N . ILE B 1 128 ? -4.289 16.797 4.121 1 98.81 128 ILE B N 1
ATOM 2227 C CA . ILE B 1 128 ? -2.963 17.219 3.68 1 98.81 128 ILE B CA 1
ATOM 2228 C C . ILE B 1 128 ? -2.902 18.75 3.6 1 98.81 128 ILE B C 1
ATOM 2230 O O . ILE B 1 128 ? -1.89 19.359 3.955 1 98.81 128 ILE B O 1
ATOM 2234 N N . LYS B 1 129 ? -3.967 19.375 3.166 1 98.69 129 LYS B N 1
ATOM 2235 C CA . LYS B 1 129 ? -4.043 20.828 3.146 1 98.69 129 LYS B CA 1
ATOM 2236 C C . LYS B 1 129 ? -3.881 21.406 4.547 1 98.69 129 LYS B C 1
ATOM 2238 O O . LYS B 1 129 ? -3.127 22.359 4.75 1 98.69 129 LYS B O 1
ATOM 2243 N N . LEU B 1 130 ? -4.582 20.891 5.461 1 98.62 130 LEU B N 1
ATOM 2244 C CA . LEU B 1 130 ? -4.477 21.328 6.852 1 98.62 130 LEU B CA 1
ATOM 2245 C C . LEU B 1 130 ? -3.053 21.156 7.367 1 98.62 130 LEU B C 1
ATOM 2247 O O . LEU B 1 130 ? -2.48 22.078 7.949 1 98.62 130 LEU B O 1
ATOM 2251 N N . LEU B 1 131 ? -2.469 19.984 7.133 1 98.56 131 LEU B N 1
ATOM 2252 C CA . LEU B 1 131 ? -1.13 19.672 7.625 1 98.56 131 LEU B CA 1
ATOM 2253 C C . LEU B 1 131 ? -0.091 20.578 6.98 1 98.56 131 LEU B C 1
ATOM 2255 O O . LEU B 1 131 ? 0.872 21 7.633 1 98.56 131 LEU B O 1
ATOM 2259 N N . SER B 1 132 ? -0.326 20.812 5.688 1 98 132 SER B N 1
ATOM 2260 C CA . SER B 1 132 ? 0.583 21.703 4.977 1 98 132 SER B CA 1
ATOM 2261 C C . SER B 1 132 ? 0.548 23.109 5.566 1 98 132 SER B C 1
ATOM 2263 O O . SER B 1 132 ? 1.587 23.766 5.695 1 98 132 SER B O 1
ATOM 2265 N N . ARG B 1 133 ? -0.593 23.609 5.895 1 97.31 133 ARG B N 1
ATOM 2266 C CA . ARG B 1 133 ? -0.732 24.906 6.543 1 97.31 133 ARG B CA 1
ATOM 2267 C C . ARG B 1 133 ? -0.032 24.906 7.898 1 97.31 133 ARG B C 1
ATOM 2269 O O . ARG B 1 133 ? 0.672 25.875 8.234 1 97.31 133 ARG B O 1
ATOM 2276 N N . ILE B 1 134 ? -0.22 23.891 8.648 1 98.06 134 ILE B N 1
ATOM 2277 C CA . ILE B 1 134 ? 0.419 23.781 9.953 1 98.06 134 ILE B CA 1
ATOM 2278 C C . ILE B 1 134 ? 1.937 23.781 9.781 1 98.06 134 ILE B C 1
ATOM 2280 O O . ILE B 1 134 ? 2.648 24.469 10.531 1 98.06 134 ILE B O 1
ATOM 2284 N N . GLU B 1 135 ? 2.355 22.984 8.867 1 97.12 135 GLU B N 1
ATOM 2285 C CA . GLU B 1 135 ? 3.783 22.906 8.57 1 97.12 135 GLU B CA 1
ATOM 2286 C C . GLU B 1 135 ? 4.359 24.297 8.289 1 97.12 135 GLU B C 1
ATOM 2288 O O . GLU B 1 135 ? 5.426 24.641 8.805 1 97.12 135 GLU B O 1
ATOM 2293 N N . ARG B 1 136 ? 3.645 25.109 7.48 1 96.38 136 ARG B N 1
ATOM 2294 C CA . ARG B 1 136 ? 4.082 26.453 7.141 1 96.38 136 ARG B CA 1
ATOM 2295 C C . ARG B 1 136 ? 4.117 27.344 8.375 1 96.38 136 ARG B C 1
ATOM 2297 O O . ARG B 1 136 ? 5.039 28.156 8.539 1 96.38 136 ARG B O 1
ATOM 2304 N N . GLU B 1 137 ? 3.211 27.219 9.188 1 95.5 137 GLU B N 1
ATOM 2305 C CA . GLU B 1 137 ? 3.104 28.062 10.375 1 95.5 137 GLU B CA 1
ATOM 2306 C C . GLU B 1 137 ? 4.168 27.703 11.406 1 95.5 137 GLU B C 1
ATOM 2308 O O . GLU B 1 137 ? 4.727 28.578 12.062 1 95.5 137 GLU B O 1
ATOM 2313 N N . VAL B 1 138 ? 4.395 26.484 11.609 1 96.12 138 VAL B N 1
ATOM 2314 C CA . VAL B 1 138 ? 5.312 26.016 12.641 1 96.12 138 VAL B CA 1
ATOM 2315 C C . VAL B 1 138 ? 6.754 26.281 12.211 1 96.12 138 VAL B C 1
ATOM 2317 O O . VAL B 1 138 ? 7.582 26.703 13.016 1 96.12 138 VAL B O 1
ATOM 2320 N N . PHE B 1 139 ? 7.09 26.016 11 1 93.94 139 PHE B N 1
ATOM 2321 C CA . PHE B 1 139 ? 8.484 26.062 10.586 1 93.94 139 PHE B CA 1
ATOM 2322 C C . PHE B 1 139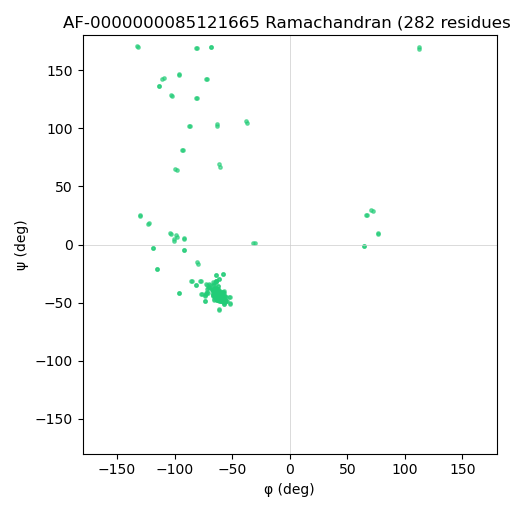 ? 8.781 27.312 9.773 1 93.94 139 PHE B C 1
ATOM 2324 O O . PHE B 1 139 ? 9.938 27.609 9.461 1 93.94 139 PHE B O 1
ATOM 2331 N N . GLY B 1 140 ? 7.918 28.203 9.719 1 83.06 140 GLY B N 1
ATOM 2332 C CA . GLY B 1 140 ? 8.133 29.5 9.094 1 83.06 140 GLY B CA 1
ATOM 2333 C C . GLY B 1 140 ? 8.375 29.406 7.598 1 83.06 140 GLY B C 1
ATOM 2334 O O . GLY B 1 140 ? 8.977 30.297 7.004 1 83.06 140 GLY B O 1
ATOM 2335 N N . GLU B 1 141 ? 8.375 28.125 7.098 1 59 141 GLU B N 1
ATOM 2336 C CA . GLU B 1 141 ? 8.695 28.031 5.676 1 59 141 GLU B CA 1
ATOM 2337 C C . GLU B 1 141 ? 7.664 28.781 4.832 1 59 141 GLU B C 1
ATOM 2339 O O . GLU B 1 141 ? 6.469 28.5 4.922 1 59 141 GLU B O 1
ATOM 2344 N N . VAL B 1 142 ? 7.75 30.141 5.004 1 44.56 142 VAL B N 1
ATOM 2345 C CA . VAL B 1 142 ? 7.082 31.078 4.105 1 44.56 142 VAL B CA 1
ATOM 2346 C C . VAL B 1 142 ? 7.164 30.562 2.67 1 44.56 142 VAL B C 1
ATOM 2348 O O . VAL B 1 142 ? 8.234 30.172 2.207 1 44.56 142 VAL B O 1
ATOM 2351 N N . HIS B 1 143 ? 6.07 30.016 1.984 1 36.12 143 HIS B N 1
ATOM 2352 C CA . HIS B 1 143 ? 6.223 30.125 0.539 1 36.12 143 HIS B CA 1
ATOM 2353 C C . HIS B 1 143 ? 6.656 31.531 0.141 1 36.12 143 HIS B C 1
ATOM 2355 O O . HIS B 1 143 ? 6.207 32.531 0.731 1 36.12 143 HIS B O 1
#

Nearest PDB structures (foldseek):
  1wol-assembly1_A  TM=7.334E-01  e=7.968E-03  Sulfurisphaera tokodaii str. 7
  3o10-assembly2_C  TM=7.442E-01  e=9.205E-03  Homo sapiens
  7uvj-assembly2_B  TM=2.221E-01  e=3.422E+00  Escherichia coli
  6fvq-assembly1_A  TM=3.126E-01  e=9.400E+00  endosymbiont of Tevnia jerichonana (vent Tica)
  1wol-assembly1_A  TM=7.431E-01  e=6.732E-03  Sulfurisphaera tokodaii str. 7

pLDDT: mean 94.7, std 9.79, range [35.53, 98.81]

Sequence (286 aa):
MSGEYPRLLKKRALTMLELAERLLRENKYDLTVLHAEYAAQLYLKSLLYRLTGEEHRGHNIRALLALLVETLEGENFETLADEVRRFVASNRRLLAELEEGHTRAVYGVFEYSRSQAERLLHIARDMIKLLSRIEREVFGEVHMSGEYPRLLKKRALTMLELAERLLRENKYDLTVLHAEYAAQLYLKSLLYRLTGEEHRGHNIRALLALLVETLEGENFETLADEVRRFVASNRRLLAELEEGHTRAVYGVFEYSRSQAERLLHIARDMIKLLSRIEREVFGEVH

Secondary structure (DSSP, 8-state):
--THHHHHHHHHHHHHHHHHHHHHHTT-HHHHHHHHHHHHHHHHHHHHHHHHS-PPPS--HHHHHHHHHHHHHHTT-HHHHHHHHHHHHHTHHHHHHHHTHHHHHHH-SS---HHHHHHHHHHHHHHHHHHHHHHHHHH----/--THHHHHHHHHHHHHHHHHHHHHHTT-HHHHHHHHHHHHHHHHHHHHHHHHS-PPPS--HHHHHHHHHHHHHHTT-HHHHHHHHHHHHHTHHHHHHHHTHHHHHHH-SS---HHHHHHHHHHHHHHHHHHHHHHHHHH----

Radius of gyration: 20.47 Å; Cα contacts (8 Å, |Δi|>4): 351; chains: 2; bounding box: 38×66×46 Å

Foldseek 3Di:
DPLVVLVVLQVLLVVLLVVLVVCLVVVVQLSNLQSLLSSLQSNLQSLVCVQPVDHDDDRQNVVSLVVVLVSCVVVVVNVLSVVSVVLCVVCVPLSVCSSCSNVCSVPNPDHDGSVNSVSNSVSSVVSSVSSVVVSCVPVVPDD/DPLVVLVVLQVLLVVLLVVLVVCLVVVVQLSNLQSLLSSLQSNLQSLVCVQPVDHDDDSQNVVSLVVVLVSCVVVVNNVLSVVSVVLCVVCVPLSVCSSCSNVCSVPNPDHDGSVNSVSNSVSSVVSSVSSVVVSCVVVVPDD